Protein AF-A0A923YE96-F1 (afdb_monomer)

Sequence (186 aa):
MHNSALIHHKFQHSAETVFGAWSLFYRDIGLIGLMLQALYAGATFVYLTPLSFMKRPSNWLIAISRYHINTSGGPNFSFDYCTHWIDDKEIEGIDLSSWTLCFNGAEPVRIDFMNKFVERFAPYKLKKEAFYPCYDMAETTLFGGGVDASDDLRELSVDAQQSWKWEALAPRSPMLTAQNPPPHTL

Mean predicted aligned error: 13.57 Å

Solvent-accessible surface area (backbone atoms only — not comparable to full-atom values): 11125 Å² total; per-residue (Å²): 112,71,67,58,53,49,52,36,64,51,65,66,62,44,50,84,39,22,30,39,39,40,57,44,90,86,46,64,57,31,43,54,66,38,50,49,41,20,63,73,44,66,23,45,73,47,80,45,54,51,67,55,36,77,74,36,50,46,55,53,58,50,46,32,30,74,65,48,21,24,38,36,62,45,38,68,66,56,46,47,48,38,63,74,70,48,57,67,84,76,53,66,88,50,49,33,64,46,38,55,38,36,37,33,28,84,54,89,78,54,66,70,52,50,52,52,33,39,64,72,40,35,90,33,46,39,52,71,80,14,59,39,76,38,50,52,38,79,91,55,74,40,77,62,52,69,76,51,79,87,53,85,87,79,90,77,89,78,70,94,82,65,80,87,74,90,72,85,78,76,80,79,80,83,82,77,83,80,81,80,80,83,85,83,78,135

Nearest PDB structures (foldseek):
  7r7e-assembly2_B  TM=9.518E-01  e=3.715E-17  Picosynechococcus sp. PCC 7002
  3kxw-assembly1_A  TM=9.709E-01  e=1.541E-15  Legionella pneumophila subsp. pneumophila str. Philadelphia 1
  7r7g-assembly1_A  TM=9.509E-01  e=8.107E-16  Picosynechococcus sp. PCC 7002
  6uly-assembly1_B  TM=9.289E-01  e=3.656E-12  Bacillus stratosphericus LAMA 585
  6uly-assembly1_A  TM=9.285E-01  e=4.433E-12  Bacillus stratosphericus LAMA 585

Radius of gyration: 21.28 Å; Cα contacts (8 Å, |Δi|>4): 263; chains: 1; bounding box: 73×54×45 Å

Foldseek 3Di:
DVVLVVLCVLVVDAQAAEFEEQDQPPDLCNVVVTVVNNVVRVHHYYYHHVVNCVVAVLVRQQCCQVVLHQAYEEELVSLLCCLPPDDCVSCPPGANLSHQAYEYEPDPDDVVSLVSSCVSCVVNVDDSLNYFYFYFDVVVSGGPDGDRSPDDDDDDDDDPPDDDDDDPDPDDDDPDDDDDDDDDDD

pLDDT: mean 71.62, std 23.37, range [27.55, 98.06]

Secondary structure (DSSP, 8-state):
-HHHHHHHHHTT--TTPEEEES--SSSHIIIIIIIHHHHHHT-EEEE--HHHHHH-THHHHHHHHHHT--EEEE-HHHHHHHHHH--GGGSTT---TT--EEEE-SS---HHHHHHHHHHHGGGT--GGGEEE-EE-GGGSSEEE---TTSPP------TT-------PPPPPPP-PPPPPPPPP-

Structure (mmCIF, N/CA/C/O backbone):
data_AF-A0A923YE96-F1
#
_entry.id   AF-A0A923YE96-F1
#
loop_
_atom_site.group_PDB
_atom_site.id
_atom_site.type_symbol
_atom_site.label_atom_id
_atom_site.label_alt_id
_atom_site.label_comp_id
_atom_site.label_asym_id
_atom_site.label_entity_id
_atom_site.label_seq_id
_atom_site.pdbx_PDB_ins_code
_atom_site.Cartn_x
_atom_site.Cartn_y
_atom_site.Cartn_z
_atom_site.occupancy
_atom_site.B_iso_or_equiv
_atom_site.auth_seq_id
_atom_site.auth_comp_id
_atom_site.auth_asym_id
_atom_site.auth_atom_id
_atom_site.pdbx_PDB_model_num
ATOM 1 N N . MET A 1 1 ? 16.583 -11.933 -13.631 1.00 45.88 1 MET A N 1
ATOM 2 C CA . MET A 1 1 ? 16.396 -12.990 -12.608 1.00 45.88 1 MET A CA 1
ATOM 3 C C . MET A 1 1 ? 17.139 -12.714 -11.300 1.00 45.88 1 MET A C 1
ATOM 5 O O . MET A 1 1 ? 16.529 -12.897 -10.261 1.00 45.88 1 MET A O 1
ATOM 9 N N . HIS A 1 2 ? 18.387 -12.221 -11.302 1.00 49.06 2 HIS A N 1
ATOM 10 C CA . HIS A 1 2 ? 19.115 -11.918 -10.053 1.00 49.06 2 HIS A CA 1
ATOM 11 C C . HIS A 1 2 ? 18.411 -10.880 -9.146 1.00 49.06 2 HIS A C 1
ATOM 13 O O . HIS A 1 2 ? 18.271 -11.104 -7.950 1.00 49.06 2 HIS A O 1
ATOM 19 N N . ASN A 1 3 ? 17.875 -9.798 -9.724 1.00 47.00 3 ASN A N 1
ATOM 20 C CA . ASN A 1 3 ? 17.150 -8.760 -8.974 1.00 47.00 3 ASN A CA 1
ATOM 21 C C . ASN A 1 3 ? 15.845 -9.292 -8.335 1.00 47.00 3 ASN A C 1
ATOM 23 O O . ASN A 1 3 ? 15.536 -9.012 -7.182 1.00 47.00 3 ASN A O 1
ATOM 27 N N . SER A 1 4 ? 15.123 -10.169 -9.041 1.00 47.31 4 SER A N 1
ATOM 28 C CA . SER A 1 4 ? 13.922 -10.816 -8.502 1.00 47.31 4 SER A CA 1
ATOM 29 C C . SER A 1 4 ? 14.235 -11.739 -7.315 1.00 47.31 4 SER A C 1
ATOM 31 O O . SER A 1 4 ? 13.483 -11.769 -6.348 1.00 47.31 4 SER A O 1
ATOM 33 N N . ALA A 1 5 ? 15.367 -12.445 -7.329 1.00 56.53 5 ALA A N 1
ATOM 34 C CA . ALA A 1 5 ? 15.787 -13.254 -6.184 1.00 56.53 5 ALA A CA 1
ATOM 35 C C . ALA A 1 5 ? 16.150 -12.388 -4.960 1.00 56.53 5 ALA A C 1
ATOM 37 O O . ALA A 1 5 ? 15.776 -12.726 -3.839 1.00 56.53 5 ALA A O 1
ATOM 38 N N . LEU A 1 6 ? 16.813 -11.246 -5.178 1.00 57.03 6 LEU A N 1
ATOM 39 C CA . LEU A 1 6 ? 17.136 -10.275 -4.127 1.00 57.03 6 LEU A CA 1
ATOM 40 C C . LEU A 1 6 ? 15.879 -9.697 -3.473 1.00 57.03 6 LEU A C 1
ATOM 42 O O . LEU A 1 6 ? 15.763 -9.733 -2.255 1.00 57.03 6 LEU A O 1
ATOM 46 N N . ILE A 1 7 ? 14.922 -9.227 -4.271 1.00 57.88 7 ILE A N 1
ATOM 47 C CA . ILE A 1 7 ? 13.656 -8.670 -3.774 1.00 57.88 7 ILE A CA 1
ATOM 48 C C . ILE A 1 7 ? 12.834 -9.743 -3.043 1.00 57.88 7 ILE A C 1
ATOM 50 O O . ILE A 1 7 ? 12.291 -9.475 -1.977 1.00 57.88 7 ILE A O 1
ATOM 54 N N . HIS A 1 8 ? 12.783 -10.971 -3.568 1.00 56.28 8 HIS A N 1
ATOM 55 C CA . HIS A 1 8 ? 12.082 -12.084 -2.921 1.00 56.28 8 HIS A CA 1
ATOM 56 C C . HIS A 1 8 ? 12.664 -12.392 -1.532 1.00 56.28 8 HIS A C 1
ATOM 58 O O . HIS A 1 8 ? 11.917 -12.524 -0.567 1.00 56.28 8 HIS A O 1
ATOM 64 N N . HIS A 1 9 ? 13.995 -12.431 -1.417 1.00 58.47 9 HIS A N 1
ATOM 65 C CA . HIS A 1 9 ? 14.682 -12.673 -0.149 1.00 58.47 9 HIS A CA 1
ATOM 66 C C . HIS A 1 9 ? 14.568 -11.486 0.823 1.00 58.47 9 HIS A C 1
ATOM 68 O O . HIS A 1 9 ? 14.283 -11.681 2.000 1.00 58.47 9 HIS A O 1
ATOM 74 N N . LYS A 1 10 ? 14.760 -10.251 0.342 1.00 58.38 10 LYS A N 1
ATOM 75 C CA . LYS A 1 10 ? 14.722 -9.033 1.169 1.00 58.38 10 LYS A CA 1
ATOM 76 C C . LYS A 1 10 ? 13.332 -8.707 1.711 1.00 58.38 10 LYS A C 1
ATOM 78 O O . LYS A 1 10 ? 13.223 -8.183 2.815 1.00 58.38 10 LYS A O 1
ATOM 83 N N . PHE A 1 11 ? 12.285 -9.018 0.948 1.00 61.44 11 PHE A N 1
ATOM 84 C CA . PHE A 1 11 ? 10.895 -8.745 1.323 1.00 61.44 11 PHE A CA 1
ATOM 85 C C . PHE A 1 11 ? 10.148 -9.964 1.868 1.00 61.44 11 PHE A C 1
ATOM 87 O O . PHE A 1 11 ? 8.968 -9.853 2.186 1.00 61.44 11 PHE A O 1
ATOM 94 N N . GLN A 1 12 ? 10.826 -11.114 1.986 1.00 65.88 12 GLN A N 1
ATOM 95 C CA . GLN A 1 12 ? 10.256 -12.375 2.480 1.00 65.88 12 GLN A CA 1
ATOM 96 C C . GLN A 1 12 ? 8.941 -12.761 1.784 1.00 65.88 12 GLN A C 1
ATOM 98 O O . GLN A 1 12 ? 8.025 -13.308 2.398 1.00 65.88 12 GLN A O 1
ATOM 103 N N . HIS A 1 13 ? 8.833 -12.460 0.490 1.00 75.62 13 HIS A N 1
ATOM 104 C CA . HIS A 1 13 ? 7.635 -12.778 -0.273 1.00 75.62 13 HIS A CA 1
ATOM 105 C C . HIS A 1 13 ? 7.468 -14.293 -0.410 1.00 75.62 13 HIS A C 1
ATOM 107 O O . HIS A 1 13 ? 8.437 -15.032 -0.565 1.00 75.62 13 HIS A O 1
ATOM 113 N N . SER A 1 14 ? 6.228 -14.758 -0.412 1.00 77.75 14 SER A N 1
ATOM 114 C CA . SER A 1 14 ? 5.856 -16.156 -0.617 1.00 77.75 14 SER A CA 1
ATOM 115 C C . SER A 1 14 ? 4.707 -16.246 -1.625 1.00 77.75 14 SER A C 1
ATOM 117 O O . SER A 1 14 ? 4.181 -15.225 -2.069 1.00 77.75 14 SER A O 1
ATOM 119 N N . ALA A 1 15 ? 4.284 -17.461 -1.978 1.00 81.44 15 ALA A N 1
ATOM 120 C CA . ALA A 1 15 ? 3.092 -17.664 -2.808 1.00 81.44 15 ALA A CA 1
ATOM 121 C C . ALA A 1 15 ? 1.798 -17.143 -2.144 1.00 81.44 15 ALA A C 1
ATOM 123 O O . ALA A 1 15 ? 0.800 -16.919 -2.823 1.00 81.44 15 ALA A O 1
ATOM 124 N N . GLU A 1 16 ? 1.812 -16.925 -0.825 1.00 86.00 16 GLU A N 1
ATOM 125 C CA . GLU A 1 16 ? 0.684 -16.367 -0.069 1.00 86.00 16 GLU A CA 1
ATOM 126 C C . GLU A 1 16 ? 0.670 -14.834 -0.080 1.00 86.00 16 GLU A C 1
ATOM 128 O O . GLU A 1 16 ? -0.332 -14.226 0.290 1.00 86.00 16 GLU A O 1
ATOM 133 N N . THR A 1 17 ? 1.760 -14.192 -0.515 1.00 88.06 17 THR A N 1
ATOM 134 C CA . THR A 1 17 ? 1.824 -12.734 -0.606 1.00 88.06 17 THR A CA 1
ATOM 135 C C . THR A 1 17 ? 0.813 -12.224 -1.629 1.00 88.06 17 THR A C 1
ATOM 137 O O . THR A 1 17 ? 0.767 -12.676 -2.774 1.00 88.06 17 THR A O 1
ATOM 140 N N . VAL A 1 18 ? 0.031 -11.225 -1.234 1.00 92.69 18 VAL A N 1
ATOM 141 C CA . VAL A 1 18 ? -0.838 -10.476 -2.138 1.00 92.69 18 VAL A CA 1
ATOM 142 C C . VAL A 1 18 ? -0.179 -9.143 -2.461 1.00 92.69 18 VAL A C 1
ATOM 144 O O . VAL A 1 18 ? 0.055 -8.302 -1.590 1.00 92.69 18 VAL A O 1
ATOM 147 N N . PHE A 1 19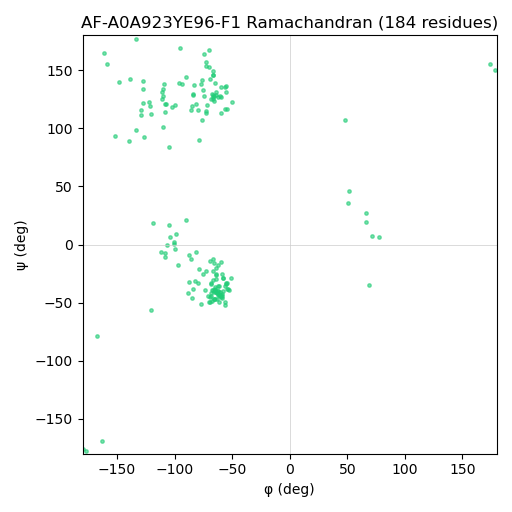 ? 0.110 -8.942 -3.739 1.00 91.00 19 PHE A N 1
ATOM 148 C CA . PHE A 1 19 ? 0.712 -7.726 -4.262 1.00 91.00 19 PHE A CA 1
ATOM 149 C C . PHE A 1 19 ? -0.365 -6.788 -4.796 1.00 91.00 19 PHE A C 1
ATOM 151 O O . PHE A 1 19 ? -1.296 -7.224 -5.473 1.00 91.00 19 PHE A O 1
ATOM 158 N N . GLY A 1 20 ? -0.217 -5.493 -4.539 1.00 91.06 20 GLY A N 1
ATOM 159 C CA . GLY A 1 20 ? -1.127 -4.455 -5.003 1.00 91.06 20 GLY A CA 1
ATOM 160 C C . GLY A 1 20 ? -0.399 -3.343 -5.730 1.00 91.06 20 GLY A C 1
ATOM 161 O O . GLY A 1 20 ? 0.600 -2.826 -5.238 1.00 91.06 20 GLY A O 1
ATOM 162 N N . ALA A 1 21 ? -0.924 -2.928 -6.879 1.00 89.00 21 ALA A N 1
ATOM 163 C CA . ALA A 1 21 ? -0.429 -1.753 -7.586 1.00 89.00 21 ALA A CA 1
ATOM 164 C C . ALA A 1 21 ? -1.586 -0.927 -8.143 1.00 89.00 21 ALA A C 1
ATOM 166 O O . ALA A 1 21 ? -2.549 -1.477 -8.675 1.00 89.00 21 ALA A O 1
ATOM 167 N N . TRP A 1 22 ? -1.456 0.399 -8.105 1.00 87.00 22 TRP A N 1
ATOM 168 C CA . TRP A 1 22 ? -2.328 1.308 -8.858 1.00 87.00 22 TRP A CA 1
ATOM 169 C C . TRP A 1 22 ? -1.617 1.977 -10.048 1.00 87.00 22 TRP A C 1
ATOM 171 O O . TRP A 1 22 ? -2.250 2.624 -10.878 1.00 87.00 22 TRP A O 1
ATOM 181 N N . SER A 1 23 ? -0.297 1.799 -10.177 1.00 77.62 23 SER A N 1
ATOM 182 C CA . SER A 1 23 ? 0.502 2.324 -11.288 1.00 77.62 23 SER A CA 1
ATOM 183 C C . SER A 1 23 ? 1.546 1.302 -11.737 1.00 77.62 23 SER A C 1
ATOM 185 O O . SER A 1 23 ? 2.660 1.276 -11.226 1.00 77.62 23 SER A O 1
ATOM 187 N N . LEU A 1 24 ? 1.174 0.426 -12.681 1.00 61.78 24 LEU A N 1
ATOM 188 C CA . LEU A 1 24 ? 2.113 -0.540 -13.273 1.00 61.78 24 LEU A CA 1
ATOM 189 C C . LEU A 1 24 ? 2.938 0.019 -14.426 1.00 61.78 24 LEU A C 1
ATOM 191 O O . LEU A 1 24 ? 4.081 -0.379 -14.599 1.00 61.78 24 LEU A O 1
ATOM 195 N N . PHE A 1 25 ? 2.335 0.857 -15.268 1.00 52.00 25 PHE A N 1
ATOM 196 C CA . PHE A 1 25 ? 2.816 1.007 -16.647 1.00 52.00 25 PHE A CA 1
ATOM 197 C C . PHE A 1 25 ? 3.688 2.237 -16.895 1.00 52.00 25 PHE A C 1
ATOM 199 O O . PHE A 1 25 ? 4.196 2.394 -17.998 1.00 52.00 25 PHE A O 1
ATOM 206 N N . TYR A 1 26 ? 3.869 3.103 -15.895 1.00 47.47 26 TYR A N 1
ATOM 207 C CA . TYR A 1 26 ? 4.619 4.352 -16.067 1.00 47.47 26 TYR A CA 1
ATOM 208 C C . TYR A 1 26 ? 5.989 4.368 -15.382 1.00 47.47 26 TYR A C 1
ATOM 210 O O . TYR A 1 26 ? 6.768 5.286 -15.626 1.00 47.47 26 TYR A O 1
ATOM 218 N N . ARG A 1 27 ? 6.295 3.385 -14.528 1.00 56.75 27 ARG A N 1
ATOM 219 C CA . ARG A 1 27 ? 7.551 3.305 -13.769 1.00 56.75 27 ARG A CA 1
ATOM 220 C C . ARG A 1 27 ? 7.926 1.841 -13.562 1.00 56.75 27 ARG A C 1
ATOM 222 O O . ARG A 1 27 ? 7.067 1.026 -13.226 1.00 56.75 27 ARG A O 1
ATOM 229 N N . ASP A 1 28 ? 9.211 1.549 -13.679 1.00 56.69 28 ASP A N 1
ATOM 230 C CA . ASP A 1 28 ? 9.826 0.216 -13.608 1.00 56.69 28 ASP A CA 1
ATOM 231 C C . ASP A 1 28 ? 9.403 -0.576 -12.348 1.00 56.69 28 ASP A C 1
ATOM 233 O O . ASP A 1 28 ? 9.267 -1.800 -12.381 1.00 56.69 28 ASP A O 1
ATOM 237 N N . ILE A 1 29 ? 9.081 0.135 -11.259 1.00 59.50 29 ILE A N 1
ATOM 238 C CA . ILE A 1 29 ? 8.661 -0.392 -9.947 1.00 59.50 2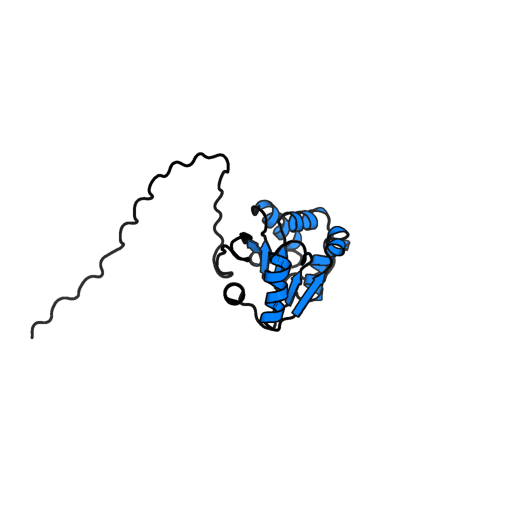9 ILE A CA 1
ATOM 239 C C . ILE A 1 29 ? 7.347 -1.165 -10.002 1.00 59.50 29 ILE A C 1
ATOM 241 O O . ILE A 1 29 ? 7.237 -2.232 -9.399 1.00 59.50 29 ILE A O 1
ATOM 245 N N . GLY A 1 30 ? 6.353 -0.676 -10.742 1.00 57.56 30 GLY A N 1
ATOM 246 C CA . GLY A 1 30 ? 5.049 -1.335 -10.792 1.00 57.56 30 GLY A CA 1
ATOM 247 C C . GLY A 1 30 ? 5.074 -2.621 -11.620 1.00 57.56 30 GLY A C 1
ATOM 248 O O . GLY A 1 30 ? 4.473 -3.628 -11.241 1.00 57.56 30 GLY A O 1
ATOM 249 N N . LEU A 1 31 ? 5.813 -2.607 -12.731 1.00 61.00 31 LEU A N 1
ATOM 250 C CA . LEU A 1 31 ? 5.929 -3.749 -13.631 1.00 61.00 31 LEU A CA 1
ATOM 251 C C . LEU A 1 31 ? 6.881 -4.822 -13.081 1.00 61.00 31 LEU A C 1
ATOM 253 O O . LEU A 1 31 ? 6.512 -5.993 -13.001 1.00 61.00 31 LEU A O 1
ATOM 257 N N . ILE A 1 32 ? 8.097 -4.436 -12.688 1.00 62.97 32 ILE A N 1
ATOM 258 C CA . ILE A 1 32 ? 9.151 -5.380 -12.292 1.00 62.97 32 ILE A CA 1
ATOM 259 C C . ILE A 1 32 ? 9.077 -5.708 -10.796 1.00 62.97 32 ILE A C 1
ATOM 261 O O . ILE A 1 32 ? 9.219 -6.871 -10.418 1.00 62.97 32 ILE A O 1
ATOM 265 N N . GLY A 1 33 ? 8.830 -4.708 -9.947 1.00 60.75 33 GLY A N 1
ATOM 266 C CA . GLY A 1 33 ? 8.864 -4.853 -8.486 1.00 60.75 33 GLY A CA 1
ATOM 267 C C . GLY A 1 33 ? 7.658 -5.570 -7.898 1.00 60.75 33 GLY A C 1
ATOM 268 O O . GLY A 1 33 ? 7.781 -6.195 -6.848 1.00 60.75 33 GLY A O 1
ATOM 269 N N . LEU A 1 34 ? 6.513 -5.523 -8.586 1.00 71.12 34 LEU A N 1
ATOM 270 C CA . LEU A 1 34 ? 5.270 -6.116 -8.097 1.00 71.12 34 LEU A CA 1
ATOM 271 C C . LEU A 1 34 ? 4.715 -7.191 -9.027 1.00 71.12 34 LEU A C 1
ATOM 273 O O . LEU A 1 34 ? 4.551 -8.326 -8.594 1.00 71.12 34 LEU A O 1
ATOM 277 N N . MET A 1 35 ? 4.457 -6.887 -10.304 1.00 77.62 35 MET A N 1
ATOM 278 C CA . MET A 1 35 ? 3.802 -7.859 -11.192 1.00 77.62 35 MET A CA 1
ATOM 279 C C . MET A 1 35 ? 4.700 -9.052 -11.521 1.00 77.62 35 MET A C 1
ATOM 281 O O . MET A 1 35 ? 4.285 -10.200 -11.372 1.00 77.62 35 MET A O 1
ATOM 285 N N . LEU A 1 36 ? 5.943 -8.800 -11.943 1.00 75.69 36 LEU A N 1
ATOM 286 C CA . LEU A 1 36 ? 6.892 -9.883 -12.211 1.00 75.69 36 LEU A CA 1
ATOM 287 C C . LEU A 1 36 ? 7.279 -10.638 -10.934 1.00 75.69 36 LEU A C 1
ATOM 289 O O . LEU A 1 36 ? 7.523 -11.838 -11.009 1.00 75.69 36 LEU A O 1
ATOM 293 N N . GLN A 1 37 ? 7.294 -9.973 -9.776 1.00 76.31 37 GLN A N 1
ATOM 294 C CA . GLN A 1 37 ? 7.486 -10.638 -8.485 1.00 76.31 37 GLN A CA 1
ATOM 295 C C . GLN A 1 37 ? 6.336 -11.571 -8.129 1.00 76.31 37 GLN A C 1
ATOM 297 O O . GLN A 1 37 ? 6.582 -12.720 -7.775 1.00 76.31 37 GLN A O 1
ATOM 302 N N . ALA A 1 38 ? 5.095 -11.111 -8.279 1.00 82.31 38 ALA A N 1
ATOM 303 C CA . ALA A 1 38 ? 3.923 -11.938 -8.039 1.00 82.31 38 ALA A CA 1
ATOM 304 C C . ALA A 1 38 ? 3.932 -13.173 -8.950 1.00 82.31 38 ALA A C 1
ATOM 306 O O . ALA A 1 38 ? 3.768 -14.294 -8.478 1.00 82.31 38 ALA A O 1
ATOM 307 N N . LEU A 1 39 ? 4.225 -12.988 -10.242 1.00 82.81 39 LEU A N 1
ATOM 308 C CA . LEU A 1 39 ? 4.346 -14.098 -11.190 1.00 82.81 39 LEU A CA 1
ATOM 309 C C . LEU A 1 39 ? 5.482 -15.059 -10.823 1.00 82.81 39 LEU A C 1
ATOM 311 O O . LEU A 1 39 ? 5.294 -16.271 -10.874 1.00 82.81 39 LEU A O 1
ATOM 315 N N . TYR A 1 40 ? 6.645 -14.531 -10.438 1.00 78.25 40 TYR A N 1
ATOM 316 C CA . TYR A 1 40 ? 7.795 -15.338 -10.033 1.00 78.25 40 TYR A CA 1
ATOM 317 C C . TYR A 1 40 ? 7.517 -16.151 -8.761 1.00 78.25 40 TYR A C 1
ATOM 319 O O . TYR A 1 40 ? 7.891 -17.318 -8.686 1.00 78.25 40 TYR A O 1
ATOM 327 N N . ALA A 1 41 ? 6.839 -15.554 -7.779 1.00 80.75 41 ALA A N 1
ATOM 328 C CA . ALA A 1 41 ? 6.501 -16.191 -6.510 1.00 80.75 41 ALA A CA 1
ATOM 329 C C . ALA A 1 41 ? 5.254 -17.096 -6.583 1.00 80.75 41 ALA A C 1
ATOM 331 O O . ALA A 1 41 ? 4.946 -17.767 -5.601 1.00 80.75 41 ALA A O 1
ATOM 332 N N . GLY A 1 42 ? 4.528 -17.121 -7.710 1.00 84.12 42 GLY A N 1
ATOM 333 C CA . GLY A 1 42 ? 3.236 -17.814 -7.817 1.00 84.12 42 GLY A CA 1
ATOM 334 C C . GLY A 1 42 ? 2.138 -17.181 -6.952 1.00 84.12 42 GLY A C 1
ATOM 335 O O . GLY A 1 42 ? 1.227 -17.870 -6.504 1.00 84.12 42 GLY A O 1
ATOM 336 N N . ALA A 1 43 ? 2.263 -15.883 -6.694 1.00 90.31 43 ALA A N 1
ATOM 337 C CA . ALA A 1 43 ? 1.454 -15.094 -5.779 1.00 90.31 43 ALA A CA 1
ATOM 338 C C . ALA A 1 43 ? 0.293 -14.365 -6.476 1.00 90.31 43 ALA A C 1
ATOM 340 O O . ALA A 1 43 ? 0.220 -14.264 -7.705 1.00 90.31 43 ALA A O 1
ATOM 341 N N . THR A 1 44 ? -0.616 -13.810 -5.672 1.00 91.81 44 THR A N 1
ATOM 342 C CA . THR A 1 44 ? -1.762 -13.039 -6.175 1.00 91.81 44 THR A CA 1
ATOM 343 C C . THR A 1 44 ? -1.363 -11.596 -6.471 1.00 91.81 44 THR A C 1
ATOM 345 O O . THR A 1 44 ? -0.684 -10.950 -5.674 1.00 91.81 44 THR A O 1
ATOM 348 N N . PHE A 1 45 ? -1.836 -11.064 -7.601 1.00 91.62 45 PHE A N 1
ATOM 349 C CA . PHE A 1 45 ? -1.622 -9.676 -7.998 1.00 91.62 45 PHE A CA 1
ATOM 350 C C . PHE A 1 45 ? -2.946 -8.937 -8.209 1.00 91.62 45 PHE A C 1
ATOM 352 O O . PHE A 1 45 ? -3.762 -9.326 -9.046 1.00 91.62 45 PHE A O 1
ATOM 359 N N . VAL A 1 46 ? -3.143 -7.843 -7.475 1.00 92.81 46 VAL A N 1
ATOM 360 C CA . VAL A 1 46 ? -4.318 -6.971 -7.554 1.00 92.81 46 VAL A CA 1
ATOM 361 C C . VAL A 1 46 ? -3.926 -5.656 -8.216 1.00 92.81 46 VAL A C 1
ATOM 363 O O . VAL A 1 46 ? -3.081 -4.911 -7.717 1.00 92.81 46 VAL A O 1
ATOM 366 N N . TYR A 1 47 ? -4.580 -5.342 -9.334 1.00 92.00 47 TYR A N 1
ATOM 367 C CA . TYR A 1 47 ? -4.330 -4.115 -10.081 1.00 92.00 47 TYR A CA 1
ATOM 368 C C . TYR A 1 47 ? -5.505 -3.139 -10.015 1.00 92.00 47 TYR A C 1
ATOM 370 O O . TYR A 1 47 ? -6.643 -3.496 -10.319 1.00 92.00 47 TYR A O 1
ATOM 378 N N . LEU A 1 48 ? -5.205 -1.880 -9.698 1.00 89.75 48 LEU A N 1
ATOM 379 C CA . LEU A 1 48 ? -6.096 -0.740 -9.883 1.00 89.75 48 LEU A CA 1
ATOM 380 C C . LEU A 1 48 ? -5.571 0.140 -11.014 1.00 89.75 48 LEU A C 1
ATOM 382 O O . LEU A 1 48 ? -4.384 0.426 -11.092 1.00 89.75 48 LEU A O 1
ATOM 386 N N . THR A 1 49 ? -6.443 0.644 -11.884 1.00 89.44 49 THR A N 1
ATOM 387 C CA . THR A 1 49 ? -5.969 1.579 -12.914 1.00 89.44 49 THR A CA 1
ATOM 388 C C . THR A 1 49 ? -5.496 2.895 -12.272 1.00 89.44 49 THR A C 1
ATOM 390 O O . THR A 1 49 ? -6.131 3.356 -11.316 1.00 89.44 49 THR A O 1
ATOM 393 N N . PRO A 1 50 ? -4.458 3.567 -12.815 1.00 89.06 50 PRO A N 1
ATOM 394 C CA . PRO A 1 50 ? -4.020 4.870 -12.317 1.00 89.06 50 PRO A CA 1
ATOM 395 C C . PRO A 1 50 ? -5.167 5.872 -12.278 1.00 89.06 50 PRO A C 1
ATOM 397 O O . PRO A 1 50 ? -5.316 6.620 -11.322 1.00 89.06 50 PRO A O 1
ATOM 400 N N . LEU A 1 51 ? -6.045 5.833 -13.284 1.00 89.69 51 LEU A N 1
ATOM 401 C CA . LEU A 1 51 ? -7.225 6.688 -13.339 1.00 89.69 51 LEU A CA 1
ATOM 402 C C . LEU A 1 51 ? -8.198 6.425 -12.179 1.00 89.69 51 LEU A C 1
ATOM 404 O O . LEU A 1 51 ? -8.806 7.367 -11.677 1.00 89.69 51 LEU A O 1
ATOM 408 N N . SER A 1 52 ? -8.344 5.171 -11.741 1.00 91.56 52 SER A N 1
ATOM 409 C CA . SER A 1 52 ? -9.176 4.818 -10.584 1.00 91.56 52 SER A CA 1
ATOM 410 C C . SER A 1 52 ? -8.629 5.414 -9.290 1.00 91.56 52 SER A C 1
ATOM 412 O O . SER A 1 52 ? -9.414 5.885 -8.469 1.00 91.56 52 SER A O 1
ATOM 414 N N . PHE A 1 53 ? -7.305 5.410 -9.120 1.00 93.44 53 PHE A N 1
ATOM 415 C CA . PHE A 1 53 ? -6.637 6.035 -7.980 1.00 93.44 53 PHE A CA 1
ATOM 416 C C . PHE A 1 53 ? -6.724 7.564 -8.045 1.00 93.44 53 PHE A C 1
ATOM 418 O O . PHE A 1 53 ? -7.181 8.195 -7.099 1.00 93.44 53 PHE A O 1
ATOM 425 N N . MET A 1 54 ? -6.388 8.156 -9.193 1.00 93.00 54 MET A N 1
ATOM 426 C CA . MET A 1 54 ? -6.390 9.610 -9.387 1.00 93.00 54 MET A CA 1
ATOM 427 C C . MET A 1 54 ? -7.780 10.237 -9.256 1.00 93.00 54 MET A C 1
ATOM 429 O O . MET A 1 54 ? -7.893 11.396 -8.882 1.00 93.00 54 MET A O 1
ATOM 433 N N . LYS A 1 55 ? -8.851 9.505 -9.586 1.00 93.56 55 LYS A N 1
ATOM 434 C CA . LYS A 1 55 ? -10.226 9.985 -9.373 1.00 93.56 55 LYS A CA 1
ATOM 435 C C . LYS A 1 55 ? -10.694 9.818 -7.932 1.00 93.56 55 LYS A C 1
ATOM 437 O O . LYS A 1 55 ? -11.542 10.585 -7.488 1.00 93.56 55 LYS A O 1
ATOM 442 N N . ARG A 1 56 ? -10.229 8.767 -7.254 1.00 95.62 56 ARG A N 1
ATOM 443 C CA . ARG A 1 56 ? -10.680 8.404 -5.911 1.00 95.62 56 ARG A CA 1
ATOM 444 C C . ARG A 1 56 ? -9.558 7.671 -5.167 1.00 95.62 56 ARG A C 1
ATOM 446 O O . ARG A 1 56 ? -9.440 6.449 -5.303 1.00 95.62 56 ARG A O 1
ATOM 453 N N . PRO A 1 57 ? -8.729 8.385 -4.386 1.00 95.94 57 PRO A N 1
ATOM 454 C CA . PRO A 1 57 ? -7.581 7.777 -3.714 1.00 95.94 57 PRO A CA 1
ATOM 455 C C . PRO A 1 57 ? -7.985 6.715 -2.682 1.00 95.94 57 PRO A C 1
ATOM 457 O O . PRO A 1 57 ? -7.243 5.758 -2.465 1.00 95.94 57 PRO A O 1
ATOM 460 N N . SER A 1 58 ? -9.192 6.815 -2.114 1.00 97.50 58 SER A N 1
ATOM 461 C CA . SER A 1 58 ? -9.770 5.823 -1.197 1.00 97.50 58 SER A CA 1
ATOM 462 C C . SER A 1 58 ? -9.873 4.422 -1.806 1.00 97.50 58 SER A C 1
ATOM 464 O O . SER A 1 58 ? -9.717 3.437 -1.086 1.00 97.50 58 SER A O 1
ATOM 466 N N . ASN A 1 59 ? -10.015 4.302 -3.133 1.00 96.75 59 ASN A N 1
ATOM 467 C CA . ASN A 1 59 ? -10.035 3.006 -3.821 1.00 96.75 59 ASN A CA 1
ATOM 468 C C . ASN A 1 59 ? -8.795 2.156 -3.520 1.00 96.75 59 ASN A C 1
ATOM 470 O O . ASN A 1 59 ? -8.896 0.932 -3.466 1.00 96.75 59 ASN A O 1
ATOM 474 N N . TRP A 1 60 ? -7.634 2.786 -3.332 1.00 96.94 60 TRP A N 1
ATOM 475 C CA . TRP A 1 60 ? -6.404 2.065 -3.034 1.00 96.94 60 TRP A CA 1
ATOM 476 C C . TRP A 1 60 ? -6.455 1.411 -1.650 1.00 96.94 60 TRP A C 1
ATOM 478 O O . TRP A 1 60 ? -6.226 0.209 -1.536 1.00 96.94 60 TRP A O 1
ATOM 488 N N . LEU A 1 61 ? -6.851 2.167 -0.624 1.00 97.56 61 LEU A N 1
ATOM 489 C CA . LEU A 1 61 ? -6.966 1.683 0.756 1.00 97.56 61 LEU A CA 1
ATOM 490 C C . LEU A 1 61 ? -8.087 0.642 0.892 1.00 97.56 61 LEU A C 1
ATOM 492 O O . LEU A 1 61 ? -7.917 -0.378 1.559 1.00 97.56 61 LEU A O 1
ATOM 496 N N . ILE A 1 62 ? -9.208 0.850 0.193 1.00 97.81 62 ILE A N 1
ATOM 497 C CA . ILE A 1 62 ? -10.305 -0.123 0.117 1.00 97.81 62 ILE A CA 1
ATOM 498 C C . ILE A 1 62 ? -9.823 -1.426 -0.523 1.00 97.81 62 ILE A C 1
ATOM 500 O O . ILE A 1 62 ? -10.164 -2.501 -0.038 1.00 97.81 62 ILE A O 1
ATOM 504 N N . ALA A 1 63 ? -9.038 -1.359 -1.601 1.00 97.19 63 ALA A N 1
ATOM 505 C CA . ALA A 1 63 ? -8.502 -2.557 -2.238 1.00 97.19 63 ALA A CA 1
ATOM 506 C C . ALA A 1 63 ? -7.515 -3.293 -1.329 1.00 97.19 63 ALA A C 1
ATOM 508 O O . ALA A 1 63 ? -7.583 -4.518 -1.245 1.00 97.19 63 ALA A O 1
ATOM 509 N N . ILE A 1 64 ? -6.659 -2.562 -0.613 1.00 97.38 64 ILE A N 1
ATOM 510 C CA . ILE A 1 64 ? -5.752 -3.149 0.377 1.00 97.38 64 ILE A CA 1
ATOM 511 C C . ILE A 1 64 ? -6.536 -3.933 1.424 1.00 97.38 64 ILE A C 1
ATOM 513 O O . ILE A 1 64 ? -6.252 -5.108 1.644 1.00 97.38 64 ILE A O 1
ATOM 517 N N . SER A 1 65 ? -7.572 -3.321 1.995 1.00 98.06 65 SER A N 1
ATOM 518 C CA . SER A 1 65 ? -8.404 -3.978 2.999 1.00 98.06 65 SER A CA 1
ATOM 519 C C . SER A 1 65 ? -9.191 -5.161 2.429 1.00 98.06 65 SER A C 1
ATOM 521 O O . SER A 1 65 ? -9.172 -6.248 3.000 1.00 98.06 65 SER A O 1
ATOM 523 N N . ARG A 1 66 ? -9.849 -4.984 1.277 1.00 97.50 66 ARG A N 1
ATOM 524 C CA . ARG A 1 66 ? -10.716 -6.000 0.661 1.00 97.50 66 ARG A CA 1
ATOM 525 C C . ARG A 1 66 ? -9.957 -7.245 0.215 1.00 97.50 66 ARG A C 1
ATOM 527 O O . ARG A 1 66 ? -10.504 -8.339 0.307 1.00 97.50 66 ARG A O 1
ATOM 534 N N . TYR A 1 67 ? -8.759 -7.072 -0.333 1.00 97.00 67 TYR A N 1
ATOM 535 C CA . TYR A 1 67 ? -7.975 -8.170 -0.900 1.00 97.00 67 TYR A CA 1
ATOM 536 C C . TYR A 1 67 ? -6.819 -8.606 0.000 1.00 97.00 67 TYR A C 1
ATOM 538 O O . TYR A 1 67 ? -6.021 -9.436 -0.421 1.00 97.00 67 TYR A O 1
ATOM 546 N N . HIS A 1 68 ? -6.732 -8.064 1.219 1.00 96.38 68 HIS A N 1
ATOM 547 C CA . HIS A 1 68 ? -5.660 -8.343 2.173 1.00 96.38 68 HIS A CA 1
ATOM 548 C C . HIS A 1 68 ? -4.260 -8.155 1.568 1.00 96.38 68 HIS A C 1
ATOM 550 O O . HIS A 1 68 ? -3.388 -9.011 1.702 1.00 96.38 68 HIS A O 1
ATOM 556 N N . ILE A 1 69 ? -4.060 -7.040 0.861 1.00 96.00 69 ILE A N 1
ATOM 557 C CA . ILE A 1 69 ? -2.806 -6.756 0.156 1.00 96.00 69 ILE A CA 1
ATOM 558 C C . ILE A 1 69 ? -1.671 -6.582 1.169 1.00 96.00 69 ILE A C 1
ATOM 560 O O . ILE A 1 69 ? -1.726 -5.695 2.018 1.00 96.00 69 ILE A O 1
ATOM 564 N N . ASN A 1 70 ? -0.614 -7.383 1.022 1.00 93.69 70 ASN A N 1
ATOM 565 C CA . ASN A 1 70 ? 0.579 -7.325 1.864 1.00 93.69 70 ASN A CA 1
ATOM 566 C C . ASN A 1 70 ? 1.575 -6.280 1.383 1.00 93.69 70 ASN A C 1
ATOM 568 O O . ASN A 1 70 ? 2.092 -5.501 2.184 1.00 93.69 70 ASN A O 1
ATOM 572 N N . THR A 1 71 ? 1.820 -6.270 0.072 1.00 90.75 71 THR A N 1
ATOM 573 C CA . THR A 1 71 ? 2.883 -5.481 -0.547 1.00 90.75 71 THR A CA 1
ATOM 574 C C . THR A 1 71 ? 2.293 -4.518 -1.561 1.00 90.75 71 THR A C 1
ATOM 576 O O . THR A 1 71 ? 1.777 -4.925 -2.602 1.00 90.75 71 THR A O 1
ATOM 579 N N . SER A 1 72 ? 2.372 -3.225 -1.270 1.00 92.06 72 SER A N 1
ATOM 580 C CA . SER A 1 72 ? 1.887 -2.151 -2.141 1.00 92.06 72 SER A CA 1
ATOM 581 C C . SER A 1 72 ? 2.587 -0.848 -1.788 1.00 92.06 72 SER A C 1
ATOM 583 O O . SER A 1 72 ? 3.014 -0.669 -0.660 1.00 92.06 72 SER A O 1
ATOM 585 N N . GLY A 1 73 ? 2.682 0.094 -2.716 1.00 89.50 73 GLY A N 1
ATOM 586 C CA . GLY A 1 73 ? 3.419 1.329 -2.476 1.00 89.50 73 GLY A CA 1
ATOM 587 C C . GLY A 1 73 ? 3.387 2.269 -3.668 1.00 89.50 73 GLY A C 1
ATOM 588 O O . GLY A 1 73 ? 2.712 2.007 -4.668 1.00 89.50 73 GLY A O 1
ATOM 589 N N . GLY A 1 74 ? 4.104 3.378 -3.551 1.00 87.62 74 GLY A N 1
ATOM 590 C CA . GLY A 1 74 ? 4.118 4.436 -4.554 1.00 87.62 74 GLY A CA 1
ATOM 591 C C . GLY A 1 74 ? 5.089 5.565 -4.201 1.00 87.62 74 GLY A C 1
ATOM 592 O O . GLY A 1 74 ? 5.785 5.481 -3.200 1.00 87.62 74 GLY A O 1
ATOM 593 N N . PRO A 1 75 ? 5.169 6.621 -5.019 1.00 85.81 75 PRO A N 1
ATOM 594 C CA . PRO A 1 75 ? 5.944 7.830 -4.705 1.00 85.81 75 PRO A CA 1
ATOM 595 C C . PRO A 1 75 ? 5.311 8.662 -3.577 1.00 85.81 75 PRO A C 1
ATOM 597 O O . PRO A 1 75 ? 4.130 8.470 -3.267 1.00 85.81 75 PRO A O 1
ATOM 600 N N . ASN A 1 76 ? 6.035 9.643 -3.015 1.00 85.25 76 ASN A N 1
ATOM 601 C CA . ASN A 1 76 ? 5.540 10.481 -1.909 1.00 85.25 76 ASN A CA 1
AT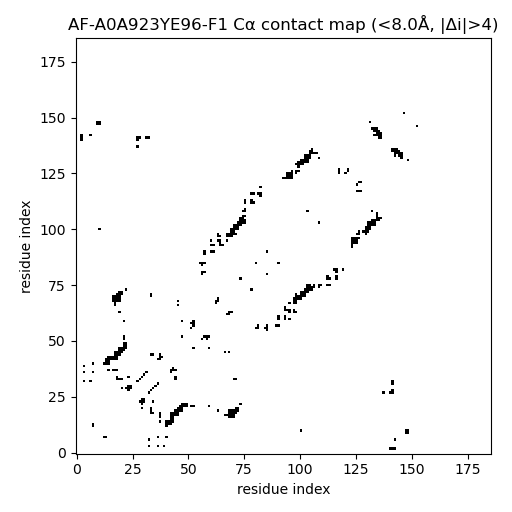OM 602 C C . ASN A 1 76 ? 4.187 11.120 -2.237 1.00 85.25 76 ASN A C 1
ATOM 604 O O . ASN A 1 76 ? 3.320 11.174 -1.364 1.00 85.25 76 ASN A O 1
ATOM 608 N N . PHE A 1 77 ? 3.980 11.565 -3.487 1.00 87.44 77 PHE A N 1
ATOM 609 C CA . PHE A 1 77 ? 2.719 12.204 -3.883 1.00 87.44 77 PHE A CA 1
ATOM 610 C C . PHE A 1 77 ? 1.506 11.317 -3.594 1.00 87.44 77 PHE A C 1
ATOM 612 O O . PHE A 1 77 ? 0.437 11.830 -3.291 1.00 87.44 77 PHE A O 1
ATOM 619 N N . SER A 1 78 ? 1.649 9.993 -3.690 1.00 90.69 78 SER A N 1
ATOM 620 C CA . SER A 1 78 ? 0.525 9.080 -3.491 1.00 90.69 78 SER A CA 1
ATOM 621 C C . SER A 1 78 ? 0.045 9.072 -2.040 1.00 90.69 78 SER A C 1
ATOM 623 O O . SER A 1 78 ? -1.156 9.149 -1.788 1.00 90.69 78 SER A O 1
ATOM 625 N N . PHE A 1 79 ? 0.983 9.087 -1.092 1.00 91.88 79 PHE A N 1
ATOM 626 C CA . PHE A 1 79 ? 0.703 9.188 0.337 1.00 91.88 79 PHE A CA 1
ATOM 627 C C . PHE A 1 79 ? 0.140 10.560 0.697 1.00 91.88 79 PHE A C 1
ATOM 629 O O . PHE A 1 79 ? -0.866 10.660 1.402 1.00 91.88 79 PHE A O 1
ATOM 636 N N . ASP A 1 80 ? 0.739 11.621 0.165 1.00 91.50 80 ASP A N 1
ATOM 637 C CA . ASP A 1 80 ? 0.256 12.981 0.386 1.00 91.50 80 ASP A CA 1
ATOM 638 C C . ASP A 1 80 ? -1.171 13.171 -0.153 1.00 91.50 80 ASP A C 1
ATOM 640 O O . ASP A 1 80 ? -2.042 13.713 0.532 1.00 91.50 80 ASP A O 1
ATOM 644 N N . TYR A 1 81 ? -1.446 12.629 -1.342 1.00 93.69 81 TYR A N 1
ATOM 645 C CA . TYR A 1 81 ? -2.754 12.683 -1.986 1.00 93.69 81 TYR A CA 1
ATOM 646 C C . TYR A 1 81 ? -3.822 11.947 -1.170 1.00 93.69 81 TYR A C 1
ATOM 648 O O . TYR A 1 81 ? -4.882 12.508 -0.893 1.00 93.69 81 TYR A O 1
ATOM 656 N N . CYS A 1 82 ? -3.531 10.730 -0.708 1.00 95.75 82 CYS A N 1
ATOM 657 C CA . CYS A 1 82 ? -4.423 9.997 0.189 1.00 95.75 82 CYS A CA 1
ATOM 658 C C . CYS A 1 82 ? -4.683 10.747 1.501 1.00 95.75 82 CYS A C 1
ATOM 660 O O . CYS A 1 82 ? -5.825 10.817 1.946 1.00 95.75 82 CYS A O 1
ATOM 662 N N . THR A 1 83 ? -3.641 11.319 2.106 1.00 95.50 83 THR A N 1
ATOM 663 C CA . THR A 1 83 ? -3.743 12.016 3.398 1.00 95.50 83 THR A CA 1
ATOM 664 C C . THR A 1 83 ? -4.667 13.230 3.315 1.00 95.50 83 THR A C 1
ATOM 666 O O . THR A 1 83 ? -5.449 13.466 4.234 1.00 95.50 83 THR A O 1
ATOM 669 N N . HIS A 1 84 ? -4.596 13.983 2.215 1.00 94.88 84 HIS A N 1
ATOM 670 C CA . HIS A 1 84 ? -5.347 15.228 2.048 1.00 94.88 84 HIS A CA 1
ATOM 671 C C . HIS A 1 84 ? -6.759 15.046 1.482 1.00 94.88 84 HIS A C 1
ATOM 673 O O . HIS A 1 84 ? -7.638 15.841 1.807 1.00 94.88 84 HIS A O 1
ATOM 679 N N . TRP A 1 85 ? -6.983 14.049 0.619 1.00 96.06 85 TRP A N 1
ATOM 680 C CA . TRP A 1 85 ? -8.201 13.983 -0.202 1.00 96.06 85 TRP A CA 1
ATOM 681 C C . TRP A 1 85 ? -9.162 12.847 0.145 1.00 96.06 85 TRP A C 1
ATOM 683 O O . TRP A 1 85 ? -10.252 12.804 -0.421 1.00 96.06 85 TRP A O 1
ATOM 693 N N . ILE A 1 86 ? -8.795 11.935 1.048 1.00 97.62 86 ILE A N 1
ATOM 694 C CA . ILE A 1 86 ? -9.702 10.872 1.495 1.00 97.62 86 ILE A CA 1
ATOM 695 C C . ILE A 1 86 ? -10.599 11.386 2.627 1.00 97.62 86 ILE A C 1
ATOM 697 O O . ILE A 1 86 ? -10.119 11.736 3.710 1.00 97.62 86 ILE A O 1
ATOM 701 N N . ASP A 1 87 ? -11.909 11.374 2.378 1.00 96.25 87 ASP A N 1
ATOM 702 C CA . ASP A 1 87 ? -12.937 11.591 3.400 1.00 96.25 87 ASP A CA 1
ATOM 703 C C . ASP A 1 87 ? -13.102 10.310 4.240 1.00 96.25 87 ASP A C 1
ATOM 705 O O . ASP A 1 87 ? -13.124 9.201 3.701 1.00 96.25 87 ASP A O 1
ATOM 709 N N . ASP A 1 88 ? -13.235 10.455 5.563 1.00 95.81 88 ASP A N 1
ATOM 710 C CA . ASP A 1 88 ? -13.427 9.336 6.497 1.00 95.81 88 ASP A CA 1
ATOM 711 C C . ASP A 1 88 ? -14.618 8.446 6.126 1.00 95.81 88 ASP A C 1
ATOM 713 O O . ASP A 1 88 ? -14.555 7.229 6.294 1.00 95.81 88 ASP A O 1
ATOM 717 N N . LYS A 1 89 ? -15.681 9.020 5.553 1.00 96.44 89 LYS A N 1
ATOM 718 C CA . LYS A 1 89 ? -16.858 8.253 5.113 1.00 96.44 89 LYS A CA 1
ATOM 719 C C . LYS A 1 89 ? -16.543 7.266 3.994 1.00 96.44 89 LYS A C 1
ATOM 721 O O . LYS A 1 89 ? -17.261 6.288 3.820 1.00 96.44 89 LYS A O 1
ATOM 726 N N . GLU A 1 90 ? -15.507 7.524 3.200 1.00 96.25 90 GLU A N 1
ATOM 727 C CA . GLU A 1 90 ? -15.122 6.635 2.100 1.00 96.25 90 GLU A CA 1
ATOM 728 C C . GLU A 1 90 ? -14.352 5.406 2.576 1.00 96.25 90 GLU A C 1
ATOM 730 O O . GLU A 1 90 ? -14.279 4.411 1.857 1.00 96.25 90 GLU A O 1
ATOM 735 N N . ILE A 1 91 ? -13.769 5.482 3.769 1.00 97.00 91 ILE A N 1
ATOM 736 C CA . ILE A 1 91 ? -12.914 4.448 4.350 1.00 97.00 91 ILE A CA 1
ATOM 737 C C . ILE A 1 91 ? -13.486 3.903 5.660 1.00 97.00 91 ILE A C 1
ATOM 739 O O . ILE A 1 91 ? -12.783 3.267 6.442 1.00 97.00 91 ILE A O 1
ATOM 743 N N . GLU A 1 92 ? -14.776 4.112 5.904 1.00 96.31 92 GLU A N 1
ATOM 744 C CA . GLU A 1 92 ? -15.433 3.567 7.081 1.00 96.31 92 GLU A CA 1
ATOM 745 C C . GLU A 1 92 ? -15.330 2.031 7.093 1.00 96.31 92 GLU A C 1
ATOM 747 O O . GLU A 1 92 ? -15.670 1.347 6.126 1.00 96.31 92 GLU A O 1
ATOM 752 N N . GLY A 1 93 ? -14.828 1.485 8.203 1.00 95.50 93 GLY A N 1
ATOM 753 C CA . GLY A 1 93 ? -14.721 0.042 8.415 1.00 95.50 93 GLY A CA 1
ATOM 754 C C . GLY A 1 93 ? -13.570 -0.659 7.688 1.00 95.50 93 GLY A C 1
ATOM 755 O O . GLY A 1 93 ? -13.503 -1.887 7.751 1.00 95.50 93 GLY A O 1
ATOM 756 N N . ILE A 1 94 ? -12.660 0.066 7.024 1.00 97.94 94 ILE A N 1
ATOM 757 C CA . ILE A 1 94 ? -11.478 -0.573 6.430 1.00 97.94 94 ILE A CA 1
ATOM 758 C C . ILE A 1 94 ? -10.495 -1.053 7.509 1.00 97.94 94 ILE A C 1
ATOM 760 O O . ILE A 1 94 ? -10.390 -0.486 8.597 1.00 97.94 94 ILE A O 1
ATOM 764 N N . ASP A 1 95 ? -9.731 -2.083 7.160 1.00 98.06 95 ASP A N 1
ATOM 765 C CA . ASP A 1 95 ? -8.655 -2.656 7.967 1.00 98.06 95 ASP A CA 1
ATOM 766 C C . ASP A 1 95 ? -7.378 -2.774 7.122 1.00 98.06 95 ASP A C 1
ATOM 768 O O . ASP A 1 95 ? -7.337 -3.521 6.140 1.00 98.06 95 ASP A O 1
ATOM 772 N N . LEU A 1 96 ? -6.341 -2.028 7.505 1.00 97.81 96 LEU A N 1
ATOM 773 C CA . LEU A 1 96 ? -5.041 -1.963 6.834 1.00 97.81 96 LEU A CA 1
ATOM 774 C C . LEU A 1 96 ? -3.972 -2.837 7.506 1.00 97.81 96 LEU A C 1
ATOM 776 O O . LEU A 1 96 ? -2.809 -2.775 7.118 1.00 97.81 96 LEU A O 1
ATOM 780 N N . SER A 1 97 ? -4.330 -3.681 8.477 1.00 97.00 97 SER A N 1
ATOM 781 C CA . SER A 1 97 ? -3.365 -4.528 9.201 1.00 97.00 97 SER A CA 1
ATOM 782 C C . SER A 1 97 ? -2.652 -5.567 8.328 1.00 97.00 97 SER A C 1
ATOM 784 O O . SER A 1 97 ? -1.586 -6.051 8.711 1.00 97.00 97 SER A O 1
ATOM 786 N N . SER A 1 98 ? -3.224 -5.899 7.166 1.00 96.12 98 SER A N 1
ATOM 787 C CA . SER A 1 98 ? -2.603 -6.777 6.167 1.00 96.12 98 SER A CA 1
ATOM 788 C C . SER A 1 98 ? -1.445 -6.117 5.422 1.00 96.12 98 SER A C 1
ATOM 790 O O . SER A 1 98 ? -0.574 -6.834 4.936 1.00 96.12 98 SER A O 1
ATOM 792 N N . TRP A 1 99 ? -1.399 -4.781 5.376 1.00 95.94 99 TRP A N 1
ATOM 793 C CA . TRP A 1 99 ? -0.388 -4.026 4.647 1.00 95.94 99 TRP A CA 1
ATOM 794 C C . TRP A 1 99 ? 0.914 -3.990 5.444 1.00 95.94 99 TRP A C 1
ATOM 796 O O . TRP A 1 99 ? 1.128 -3.121 6.287 1.00 95.94 99 TRP A O 1
ATOM 806 N N . THR A 1 100 ? 1.770 -4.977 5.203 1.00 92.25 100 THR A N 1
ATOM 807 C CA . THR A 1 100 ? 3.031 -5.181 5.929 1.00 92.25 100 THR A CA 1
ATOM 808 C C . THR A 1 100 ? 4.239 -4.614 5.201 1.00 92.25 100 THR A C 1
ATOM 810 O O . THR A 1 100 ? 5.277 -4.433 5.826 1.00 92.25 100 THR A O 1
ATOM 813 N N . LEU A 1 101 ? 4.122 -4.341 3.900 1.00 89.00 101 LEU A N 1
ATOM 814 C CA . LEU A 1 101 ? 5.180 -3.737 3.103 1.00 89.00 101 LEU A CA 1
ATOM 815 C C . LEU A 1 101 ? 4.619 -2.597 2.253 1.00 89.00 101 LEU A C 1
ATOM 817 O O . LEU A 1 101 ? 4.052 -2.780 1.172 1.00 89.00 101 LEU A O 1
ATOM 821 N N . CYS A 1 102 ? 4.808 -1.396 2.775 1.00 89.88 102 CYS A N 1
ATOM 822 C CA . CYS A 1 102 ? 4.437 -0.123 2.201 1.00 89.88 102 CYS A CA 1
ATOM 823 C C . CYS A 1 102 ? 5.669 0.601 1.656 1.00 89.88 102 CYS A C 1
ATOM 825 O O . CYS A 1 102 ? 6.271 1.436 2.337 1.00 89.88 102 CYS A O 1
ATOM 827 N N . PHE A 1 103 ? 6.069 0.271 0.428 1.00 85.31 103 PHE A N 1
ATOM 828 C CA . PHE A 1 103 ? 7.272 0.862 -0.150 1.00 85.31 103 PHE A CA 1
ATOM 829 C C . PHE A 1 103 ? 7.036 2.306 -0.627 1.00 85.31 103 PHE A C 1
ATOM 831 O O . PHE A 1 103 ? 5.982 2.626 -1.186 1.00 85.31 103 PHE A O 1
ATOM 838 N N . ASN A 1 104 ? 8.028 3.177 -0.426 1.00 83.62 104 ASN A N 1
ATOM 839 C CA . ASN A 1 104 ? 8.040 4.535 -0.972 1.00 83.62 104 ASN A CA 1
ATOM 840 C C . ASN A 1 104 ? 9.339 4.800 -1.729 1.00 83.62 104 ASN A C 1
ATOM 842 O O . ASN A 1 104 ? 10.413 4.715 -1.137 1.00 83.62 104 ASN A O 1
ATOM 846 N N . GLY A 1 105 ? 9.225 5.146 -3.010 1.00 75.56 105 GLY A N 1
ATOM 847 C CA . GLY A 1 105 ? 10.374 5.384 -3.875 1.00 75.56 105 GLY A CA 1
ATOM 848 C C . GLY A 1 105 ? 10.037 6.147 -5.155 1.00 75.56 105 GLY A C 1
ATOM 849 O O . GLY A 1 105 ? 8.939 6.675 -5.335 1.00 75.56 105 GLY A O 1
ATOM 850 N N . ALA A 1 106 ? 11.003 6.181 -6.074 1.00 66.38 106 ALA A N 1
ATOM 851 C CA . ALA A 1 106 ? 10.970 6.897 -7.357 1.00 66.38 106 ALA A CA 1
ATOM 852 C C . ALA A 1 106 ? 11.063 8.437 -7.303 1.00 66.38 106 ALA A C 1
ATOM 854 O O . ALA A 1 106 ? 10.913 9.107 -8.329 1.00 66.38 106 ALA A O 1
ATOM 855 N N . GLU A 1 107 ? 11.319 8.995 -6.125 1.00 68.81 107 GLU A N 1
ATOM 856 C CA . GLU A 1 107 ? 11.676 10.394 -5.870 1.00 68.81 107 GLU A CA 1
ATOM 857 C C . GLU A 1 107 ? 12.337 10.498 -4.479 1.00 68.81 107 GLU A C 1
ATOM 859 O O . GLU A 1 107 ? 12.238 9.541 -3.706 1.00 68.81 107 GLU A O 1
ATOM 864 N N . PRO A 1 108 ? 13.026 11.606 -4.130 1.00 73.94 108 PRO A N 1
ATOM 865 C CA . PRO A 1 108 ? 13.596 11.775 -2.794 1.00 73.94 108 PRO A CA 1
ATOM 866 C C . PRO A 1 108 ? 12.528 11.588 -1.710 1.00 73.94 108 PRO A C 1
ATOM 868 O O . PRO A 1 108 ? 11.557 12.344 -1.651 1.00 73.94 108 PRO A O 1
ATOM 871 N N . VAL A 1 109 ? 12.687 10.563 -0.871 1.00 72.62 109 VAL A N 1
ATOM 872 C CA . VAL A 1 109 ? 11.702 10.213 0.160 1.00 72.62 109 VAL A CA 1
ATOM 873 C C . VAL A 1 109 ? 11.633 11.321 1.206 1.00 72.62 109 VAL A C 1
ATOM 875 O O . VAL A 1 109 ? 12.649 11.733 1.764 1.00 72.62 109 VAL A O 1
ATOM 878 N N . ARG A 1 110 ? 10.421 11.799 1.495 1.00 78.06 110 ARG A N 1
ATOM 879 C CA . ARG A 1 110 ? 10.179 12.838 2.501 1.00 78.06 110 ARG A CA 1
ATOM 880 C C . ARG A 1 110 ? 9.465 12.243 3.707 1.00 78.06 110 ARG A C 1
ATOM 882 O O . ARG A 1 110 ? 8.251 12.053 3.695 1.00 78.06 110 ARG A O 1
ATOM 889 N N . ILE A 1 111 ? 10.240 11.981 4.756 1.00 76.75 111 ILE A N 1
ATOM 890 C CA . ILE A 1 111 ? 9.805 11.301 5.986 1.00 76.75 111 ILE A CA 1
ATOM 891 C C . ILE A 1 111 ? 8.610 12.003 6.649 1.00 76.75 111 ILE A C 1
ATOM 893 O O . ILE A 1 111 ? 7.699 11.331 7.126 1.00 76.75 111 ILE A O 1
ATOM 897 N N . ASP A 1 112 ? 8.540 13.334 6.600 1.00 82.00 112 ASP A N 1
ATOM 898 C CA . ASP A 1 112 ? 7.416 14.090 7.170 1.00 82.00 112 ASP A CA 1
ATOM 899 C C . ASP A 1 112 ? 6.056 13.697 6.575 1.00 82.00 112 ASP A C 1
ATOM 901 O O . ASP A 1 112 ? 5.070 13.590 7.304 1.00 82.00 112 ASP A O 1
ATOM 905 N N . PHE A 1 113 ? 5.983 13.464 5.258 1.00 80.69 113 PHE A N 1
ATOM 906 C CA . PHE A 1 113 ? 4.736 13.033 4.612 1.00 80.69 113 PHE A CA 1
ATOM 907 C C . PHE A 1 113 ? 4.346 11.621 5.039 1.00 80.69 113 PHE A C 1
ATOM 909 O O . PHE A 1 113 ? 3.167 11.324 5.214 1.00 80.69 113 PHE A O 1
ATOM 916 N N . MET A 1 114 ? 5.344 10.775 5.270 1.00 81.31 114 MET A N 1
ATOM 917 C CA . MET A 1 114 ? 5.150 9.399 5.709 1.00 81.31 114 MET A CA 1
ATOM 918 C C . MET A 1 114 ? 4.614 9.346 7.134 1.00 81.31 114 MET A C 1
ATOM 920 O O . MET A 1 114 ? 3.636 8.652 7.390 1.00 81.31 114 MET A O 1
ATOM 924 N N . ASN A 1 115 ? 5.191 10.136 8.042 1.00 87.44 115 ASN A N 1
ATOM 925 C CA . ASN A 1 115 ? 4.697 10.243 9.413 1.00 87.44 115 ASN A CA 1
ATOM 926 C C . ASN A 1 115 ? 3.244 10.738 9.441 1.00 87.44 115 ASN A C 1
ATOM 928 O O . ASN A 1 115 ? 2.413 10.124 10.101 1.00 87.44 115 ASN A O 1
ATOM 932 N N . LYS A 1 116 ? 2.906 11.767 8.651 1.00 91.94 116 LYS A N 1
ATOM 933 C CA . LYS A 1 116 ? 1.521 12.260 8.537 1.00 91.94 116 LYS A CA 1
ATOM 934 C C . LYS A 1 116 ? 0.556 11.199 8.012 1.00 91.94 116 LYS A C 1
ATOM 936 O O . LYS A 1 116 ? -0.556 11.085 8.520 1.00 91.94 116 LYS A O 1
ATOM 941 N N . PHE A 1 117 ? 0.972 10.415 7.019 1.00 94.00 117 PHE A N 1
ATOM 942 C CA . PHE A 1 117 ? 0.156 9.323 6.495 1.00 94.00 117 PHE A CA 1
ATOM 943 C C . PHE A 1 117 ? -0.065 8.233 7.552 1.00 94.00 117 PHE A C 1
ATOM 945 O O . PHE A 1 117 ? -1.199 7.808 7.768 1.00 94.00 117 PHE A O 1
ATOM 952 N N . VAL A 1 118 ? 0.997 7.809 8.249 1.00 92.75 118 VAL A N 1
ATOM 953 C CA . VAL A 1 118 ? 0.903 6.842 9.356 1.00 92.75 118 VAL A CA 1
ATOM 954 C C . VAL A 1 118 ? -0.063 7.349 10.416 1.00 92.75 118 VAL A C 1
ATOM 956 O O . VAL A 1 118 ? -0.989 6.634 10.778 1.00 92.75 118 VAL A O 1
ATOM 959 N N . GLU A 1 119 ? 0.116 8.579 10.890 1.00 94.94 119 GLU A N 1
ATOM 960 C CA . GLU A 1 119 ? -0.742 9.176 11.915 1.00 94.94 119 GLU A CA 1
ATOM 961 C C . GLU A 1 119 ? -2.206 9.225 11.468 1.00 94.94 119 GLU A C 1
ATOM 963 O O . GLU A 1 119 ? -3.099 8.841 12.226 1.00 94.94 119 GLU A O 1
ATOM 968 N N . ARG A 1 120 ? -2.458 9.627 10.216 1.00 96.44 120 ARG A N 1
ATOM 969 C CA . ARG A 1 120 ? -3.807 9.715 9.647 1.00 96.44 120 ARG A CA 1
ATOM 970 C C . ARG A 1 120 ? -4.508 8.361 9.580 1.00 96.44 120 ARG A C 1
ATOM 972 O O . ARG A 1 120 ? -5.715 8.299 9.831 1.00 96.44 120 ARG A O 1
ATOM 979 N N . PHE A 1 121 ? -3.779 7.302 9.226 1.00 97.06 121 PHE A N 1
ATOM 980 C CA . PHE A 1 121 ? -4.355 5.983 8.955 1.00 97.06 121 PHE A CA 1
ATOM 981 C C . PHE A 1 121 ? -4.097 4.931 10.046 1.00 97.06 121 PHE A C 1
ATOM 983 O O . PHE A 1 121 ? -4.627 3.822 9.957 1.00 97.06 121 PHE A O 1
ATOM 990 N N . ALA A 1 122 ? -3.382 5.274 11.120 1.00 96.19 122 ALA A N 1
ATOM 991 C CA . ALA A 1 122 ? -3.189 4.418 12.292 1.00 96.19 122 ALA A CA 1
ATOM 992 C C . ALA A 1 122 ? -4.507 3.905 12.917 1.00 96.19 122 ALA A C 1
ATOM 994 O O . ALA A 1 122 ? -4.558 2.724 13.270 1.00 96.19 122 ALA A O 1
ATOM 995 N N . PRO A 1 123 ? -5.606 4.694 12.999 1.00 97.06 123 PRO A N 1
ATOM 996 C CA . PRO A 1 123 ? -6.900 4.186 13.475 1.00 97.06 123 PRO A CA 1
ATOM 997 C C . PRO A 1 123 ? -7.456 3.022 12.641 1.00 97.06 123 PRO A C 1
ATOM 999 O O . PRO A 1 123 ? -8.183 2.180 13.162 1.00 97.06 123 PRO A O 1
ATOM 1002 N N . TYR A 1 124 ? -7.060 2.929 11.369 1.00 97.50 124 TYR A N 1
ATOM 1003 C CA . TYR A 1 124 ? -7.415 1.847 10.451 1.00 97.50 124 TYR A CA 1
ATOM 1004 C C . TYR A 1 124 ? -6.398 0.692 10.487 1.00 97.50 124 TYR A C 1
ATOM 1006 O O . TYR A 1 124 ? -6.319 -0.103 9.555 1.00 97.50 124 TYR A O 1
ATOM 1014 N N . LYS A 1 125 ? -5.626 0.582 11.578 1.00 97.19 125 LYS A N 1
ATOM 1015 C CA . LYS A 1 125 ? -4.631 -0.468 11.868 1.00 97.19 125 LYS A CA 1
ATOM 1016 C C . LYS A 1 125 ? -3.411 -0.498 10.947 1.00 97.19 125 LYS A C 1
ATOM 1018 O O . LYS A 1 125 ? -2.703 -1.507 10.910 1.00 97.19 125 LYS A O 1
ATOM 1023 N N . LEU A 1 126 ? -3.132 0.597 10.242 1.00 95.94 126 LEU A N 1
ATOM 1024 C CA . LEU A 1 126 ? -1.858 0.749 9.551 1.00 95.94 126 LEU A CA 1
ATOM 1025 C C . LEU A 1 126 ? -0.723 0.840 10.578 1.00 95.94 126 LEU A C 1
ATOM 1027 O O . LEU A 1 126 ? -0.766 1.654 11.501 1.00 95.94 126 LEU A O 1
ATOM 1031 N N . LYS A 1 127 ? 0.298 0.006 10.398 1.00 92.38 127 LYS A N 1
ATOM 1032 C CA . LYS A 1 127 ? 1.483 -0.042 11.255 1.00 92.38 127 LYS A CA 1
ATOM 1033 C C . LYS A 1 127 ? 2.587 0.835 10.682 1.00 92.38 127 LYS A C 1
ATOM 1035 O O . LYS A 1 127 ? 2.829 0.807 9.477 1.00 92.38 127 LYS A O 1
ATOM 1040 N N . LYS A 1 128 ? 3.288 1.581 11.537 1.00 88.69 128 LYS A N 1
ATOM 1041 C CA . LYS A 1 128 ? 4.426 2.411 11.108 1.00 88.69 128 LYS A CA 1
ATOM 1042 C C . LYS A 1 128 ? 5.535 1.551 10.504 1.00 88.69 128 LYS A C 1
ATOM 1044 O O . LYS A 1 128 ? 6.166 1.948 9.532 1.00 88.69 128 LYS A O 1
ATOM 1049 N N . GLU A 1 129 ? 5.718 0.360 11.058 1.00 87.75 129 GLU A N 1
ATOM 1050 C CA . GLU A 1 129 ? 6.722 -0.629 10.671 1.00 87.75 129 GLU A CA 1
ATOM 1051 C C . GLU A 1 129 ? 6.482 -1.191 9.266 1.00 87.75 129 GLU A C 1
ATOM 1053 O O . GLU A 1 129 ? 7.391 -1.763 8.679 1.00 87.75 129 GLU A O 1
ATOM 1058 N N . ALA A 1 130 ? 5.281 -1.009 8.702 1.00 85.50 130 ALA A N 1
ATOM 1059 C CA . ALA A 1 130 ? 5.013 -1.402 7.327 1.00 85.50 130 ALA A CA 1
ATOM 1060 C C . ALA A 1 130 ? 5.800 -0.554 6.321 1.00 85.50 130 ALA A C 1
ATOM 1062 O O . ALA A 1 130 ? 5.987 -0.970 5.181 1.00 85.50 130 ALA A O 1
ATOM 1063 N N . PHE A 1 131 ? 6.232 0.651 6.695 1.00 83.38 131 PHE A N 1
ATOM 1064 C CA . PHE A 1 131 ? 6.867 1.563 5.757 1.00 83.38 131 PHE A CA 1
ATOM 1065 C C . PHE A 1 131 ? 8.291 1.172 5.399 1.00 83.38 131 PHE A C 1
ATOM 1067 O O . PHE A 1 131 ? 9.159 1.040 6.256 1.00 83.38 131 PHE A O 1
ATOM 1074 N N . TYR A 1 132 ? 8.534 1.094 4.093 1.00 78.50 132 TYR A N 1
ATOM 1075 C CA . TYR A 1 132 ? 9.810 0.692 3.531 1.00 78.50 132 TYR A CA 1
ATOM 1076 C C . TYR A 1 132 ? 10.321 1.744 2.528 1.00 78.50 132 TYR A C 1
ATOM 1078 O O . TYR A 1 132 ? 9.951 1.722 1.351 1.00 78.50 132 TYR A O 1
ATOM 1086 N N . PRO A 1 133 ? 11.137 2.722 2.956 1.00 70.56 133 PRO A N 1
ATOM 1087 C CA . PRO A 1 133 ? 11.744 3.671 2.031 1.00 70.56 133 PRO A CA 1
ATOM 1088 C C . PRO A 1 133 ? 12.749 2.947 1.127 1.00 70.56 133 PRO A C 1
ATOM 1090 O O . PRO A 1 133 ? 13.673 2.293 1.612 1.00 70.56 133 PRO A O 1
ATOM 1093 N N . CYS A 1 134 ? 1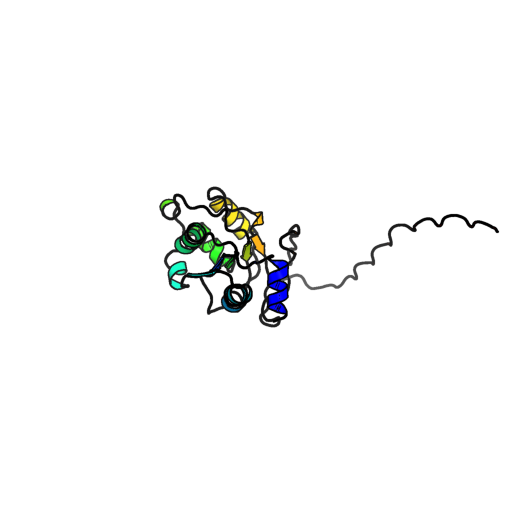2.586 3.070 -0.188 1.00 67.19 134 CYS A N 1
ATOM 1094 C CA . CYS A 1 134 ? 13.476 2.470 -1.176 1.00 67.19 134 CYS A CA 1
ATOM 1095 C C . CYS A 1 134 ? 13.969 3.522 -2.175 1.00 67.19 134 CYS A C 1
ATOM 1097 O O . CYS A 1 134 ? 13.232 4.419 -2.592 1.00 67.19 134 CYS A O 1
ATOM 1099 N N . TYR A 1 135 ? 15.243 3.420 -2.553 1.00 56.09 135 TYR A N 1
ATOM 1100 C CA . TYR A 1 135 ? 15.824 4.246 -3.604 1.00 56.09 135 TYR A CA 1
ATOM 1101 C C . TYR A 1 135 ? 16.069 3.380 -4.839 1.00 56.09 135 TYR A C 1
ATOM 1103 O O . TYR A 1 135 ? 16.905 2.473 -4.826 1.00 56.09 135 TYR A O 1
ATOM 1111 N N . ASP A 1 136 ? 15.328 3.681 -5.903 1.00 53.62 136 ASP A N 1
ATOM 1112 C CA . ASP A 1 136 ? 15.406 2.971 -7.175 1.00 53.62 136 ASP A CA 1
ATOM 1113 C C . ASP A 1 136 ? 16.046 3.880 -8.231 1.00 53.62 136 ASP A C 1
ATOM 1115 O O . ASP A 1 136 ? 15.609 5.015 -8.440 1.00 53.62 136 ASP A O 1
ATOM 1119 N N . MET A 1 137 ? 17.084 3.374 -8.903 1.00 42.72 137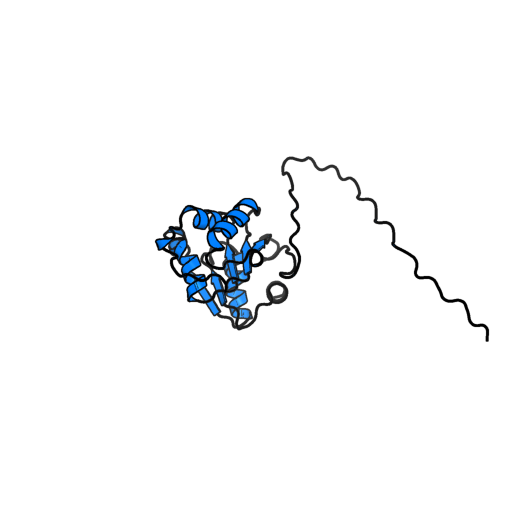 MET A N 1
ATOM 1120 C CA . MET A 1 137 ? 17.669 3.974 -10.104 1.00 42.72 137 MET A CA 1
ATOM 1121 C C . MET A 1 137 ? 17.343 3.076 -11.294 1.00 42.72 137 MET A C 1
ATOM 1123 O O . MET A 1 137 ? 17.548 1.864 -11.238 1.00 42.72 137 MET A O 1
ATOM 1127 N N . ALA A 1 138 ? 16.886 3.663 -12.400 1.00 44.75 138 ALA A N 1
ATOM 1128 C CA . ALA A 1 138 ? 16.626 2.913 -13.629 1.00 44.75 138 ALA A CA 1
ATOM 1129 C C . ALA A 1 138 ? 17.889 2.175 -14.130 1.00 44.75 138 ALA A C 1
ATOM 1131 O O . ALA A 1 138 ? 17.792 1.089 -14.705 1.00 44.75 138 ALA A O 1
ATOM 1132 N N . GLU A 1 139 ? 19.091 2.701 -13.845 1.00 40.97 139 GLU A N 1
ATOM 1133 C CA . GLU A 1 139 ? 20.364 2.076 -14.232 1.00 40.97 139 GLU A CA 1
ATOM 1134 C C . GLU A 1 139 ? 20.692 0.772 -13.473 1.00 40.97 139 GLU A C 1
ATOM 1136 O O . GLU A 1 139 ? 21.547 0.012 -13.928 1.00 40.97 139 GLU A O 1
ATOM 1141 N N . THR A 1 140 ? 19.999 0.448 -12.370 1.00 44.56 140 THR A N 1
ATOM 1142 C CA . THR A 1 140 ? 20.175 -0.815 -11.613 1.00 44.56 140 THR A CA 1
ATOM 1143 C C . THR A 1 140 ? 19.050 -1.828 -11.842 1.00 44.56 140 THR A C 1
ATOM 1145 O O . THR A 1 140 ? 18.915 -2.807 -11.105 1.00 44.56 140 THR A O 1
ATOM 1148 N N . THR A 1 141 ? 18.255 -1.659 -12.904 1.00 39.12 141 THR A N 1
ATOM 1149 C CA . THR A 1 141 ? 17.091 -2.495 -13.268 1.00 39.12 141 THR A CA 1
ATOM 1150 C C . THR A 1 141 ? 15.897 -2.369 -12.320 1.00 39.12 141 THR A C 1
ATOM 1152 O O . THR A 1 141 ? 14.776 -2.450 -12.812 1.00 39.12 141 THR A O 1
ATOM 1155 N N . LEU A 1 142 ? 16.098 -2.174 -11.009 1.00 46.09 142 LEU A N 1
ATOM 1156 C CA . LEU A 1 142 ? 15.046 -1.719 -10.099 1.00 46.09 142 LEU A CA 1
ATOM 1157 C C . LEU A 1 142 ? 15.591 -1.288 -8.732 1.00 46.09 142 LEU A C 1
ATOM 1159 O O . LEU A 1 142 ? 15.792 -0.107 -8.492 1.00 46.09 142 LEU A O 1
ATOM 1163 N N . PHE A 1 143 ? 15.897 -2.257 -7.872 1.00 42.34 143 PHE A N 1
ATOM 1164 C CA . PHE A 1 143 ? 16.404 -2.014 -6.530 1.00 42.34 143 PHE A CA 1
ATOM 1165 C C . PHE A 1 143 ? 17.882 -1.612 -6.577 1.00 42.34 143 PHE A C 1
ATOM 1167 O O . PHE A 1 143 ? 18.748 -2.441 -6.864 1.00 42.34 143 PHE A O 1
ATOM 1174 N N . GLY A 1 144 ? 18.179 -0.334 -6.334 1.00 36.88 144 GLY A N 1
ATOM 1175 C CA . GLY A 1 144 ? 19.553 0.165 -6.188 1.00 36.88 144 GLY A CA 1
ATOM 1176 C C . GLY A 1 144 ? 20.118 -0.061 -4.783 1.00 36.88 144 GLY A C 1
ATOM 1177 O O . GLY A 1 144 ? 21.315 -0.303 -4.630 1.00 36.88 144 GLY A O 1
ATOM 1178 N N . GLY A 1 145 ? 19.251 -0.037 -3.764 1.00 41.16 145 GLY A N 1
ATOM 1179 C CA . GLY A 1 145 ? 19.599 -0.316 -2.372 1.00 41.16 145 GLY A CA 1
ATOM 1180 C C . GLY A 1 145 ? 18.448 -0.072 -1.387 1.00 41.16 145 GLY A C 1
ATOM 1181 O O . GLY A 1 145 ? 17.547 0.726 -1.634 1.00 41.16 145 GLY A O 1
ATOM 1182 N N . GLY A 1 146 ? 18.510 -0.768 -0.250 1.00 47.22 146 GLY A N 1
ATOM 1183 C CA . GLY A 1 146 ? 17.542 -0.739 0.849 1.00 47.22 146 GLY A CA 1
ATOM 1184 C C . GLY A 1 146 ? 17.964 -1.716 1.957 1.00 47.22 146 GLY A C 1
ATOM 1185 O O . GLY A 1 146 ? 18.657 -2.711 1.694 1.00 47.22 146 GLY A O 1
ATOM 1186 N N . VAL A 1 147 ? 17.606 -1.403 3.202 1.00 44.75 147 VAL A N 1
ATOM 1187 C CA . VAL A 1 147 ? 17.912 -2.235 4.386 1.00 44.75 147 VAL A CA 1
ATOM 1188 C C . VAL A 1 147 ? 17.008 -3.469 4.431 1.00 44.75 147 VAL A C 1
ATOM 1190 O O . VAL A 1 147 ? 16.030 -3.520 3.690 1.00 44.75 147 VAL A O 1
ATOM 1193 N N . ASP A 1 148 ? 17.313 -4.504 5.206 1.00 44.50 148 ASP A N 1
ATOM 1194 C CA . ASP A 1 148 ? 16.363 -5.622 5.302 1.00 44.50 148 ASP A CA 1
ATOM 1195 C C . ASP A 1 148 ? 15.078 -5.144 6.001 1.00 44.50 148 ASP A C 1
ATOM 1197 O O . ASP A 1 148 ? 15.124 -4.233 6.825 1.00 44.50 148 ASP A O 1
ATOM 1201 N N . ALA A 1 149 ? 13.909 -5.714 5.675 1.00 52.22 149 ALA A N 1
ATOM 1202 C CA . ALA A 1 149 ? 12.638 -5.289 6.288 1.00 52.22 149 ALA A CA 1
ATOM 1203 C C . ALA A 1 149 ? 12.616 -5.463 7.825 1.00 52.22 149 ALA A C 1
ATOM 1205 O O . ALA A 1 149 ? 11.758 -4.910 8.505 1.00 52.22 149 ALA A O 1
ATOM 1206 N N . SER A 1 150 ? 13.564 -6.233 8.366 1.00 46.34 150 SER A N 1
ATOM 1207 C CA . SER A 1 150 ? 13.804 -6.439 9.794 1.00 46.34 150 SER A CA 1
ATOM 1208 C C . SER A 1 150 ? 14.745 -5.419 10.447 1.00 46.34 150 SER A C 1
ATOM 1210 O O . SER A 1 150 ? 14.899 -5.463 11.666 1.00 46.34 150 SER A O 1
ATOM 1212 N N . ASP A 1 151 ? 15.415 -4.561 9.675 1.00 45.19 151 ASP A N 1
ATOM 1213 C CA . ASP A 1 151 ? 16.437 -3.641 10.182 1.00 45.19 151 ASP A CA 1
ATOM 1214 C C . ASP A 1 151 ? 15.838 -2.290 10.610 1.00 45.19 151 ASP A C 1
ATOM 1216 O O . ASP A 1 151 ? 14.954 -1.740 9.952 1.00 45.19 151 ASP A O 1
ATOM 1220 N N . ASP A 1 152 ? 16.384 -1.698 11.678 1.00 45.31 152 ASP A N 1
ATOM 1221 C CA . ASP A 1 152 ? 16.009 -0.351 12.125 1.00 45.31 152 ASP A CA 1
ATO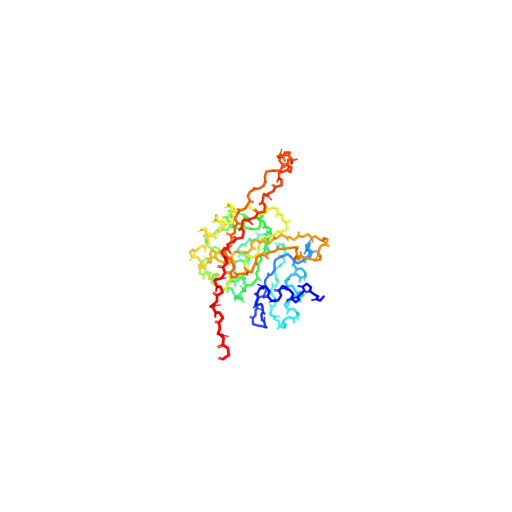M 1222 C C . ASP A 1 152 ? 16.372 0.721 11.078 1.00 45.31 152 ASP A C 1
ATOM 1224 O O . ASP A 1 152 ? 17.526 0.844 10.645 1.00 45.31 152 ASP A O 1
ATOM 1228 N N . LEU A 1 153 ? 15.396 1.564 10.721 1.00 48.72 153 LEU A N 1
ATOM 1229 C CA . LEU A 1 153 ? 15.590 2.670 9.781 1.00 48.72 153 LEU A CA 1
ATOM 1230 C C . LEU A 1 153 ? 16.504 3.752 10.375 1.00 48.72 153 LEU A C 1
ATOM 1232 O O . LEU A 1 153 ? 16.269 4.261 11.472 1.00 48.72 153 LEU A O 1
ATOM 1236 N N . ARG A 1 154 ? 17.526 4.159 9.612 1.00 45.16 154 ARG A N 1
ATOM 1237 C CA . ARG A 1 154 ? 18.403 5.290 9.947 1.00 45.16 154 ARG A CA 1
ATOM 1238 C C . ARG A 1 154 ? 18.173 6.444 8.982 1.00 45.16 154 ARG A C 1
ATOM 1240 O O . ARG A 1 154 ? 18.293 6.276 7.773 1.00 45.16 154 ARG A O 1
ATOM 1247 N N . GLU A 1 155 ? 17.880 7.615 9.533 1.00 46.66 155 GLU A N 1
ATOM 1248 C CA . GLU A 1 155 ? 17.725 8.852 8.773 1.00 46.66 155 GLU A CA 1
ATOM 1249 C C . GLU A 1 155 ? 19.089 9.511 8.535 1.00 46.66 155 GLU A C 1
ATOM 1251 O O . GLU A 1 155 ? 19.876 9.709 9.463 1.00 46.66 155 GLU A O 1
ATOM 1256 N N . LEU A 1 156 ? 19.363 9.857 7.279 1.00 44.50 156 LEU A N 1
ATOM 1257 C CA . LEU A 1 156 ? 20.492 10.690 6.881 1.00 44.50 156 LEU A CA 1
ATOM 1258 C C . LEU A 1 156 ? 19.948 11.800 5.983 1.00 44.50 156 LEU A C 1
ATOM 1260 O O . LEU A 1 156 ? 19.500 11.536 4.868 1.00 44.50 156 LEU A O 1
ATOM 1264 N N . SER A 1 157 ? 19.970 13.037 6.473 1.00 37.97 157 SER A N 1
ATOM 1265 C CA . SER A 1 157 ? 19.644 14.217 5.677 1.00 37.97 157 SER A CA 1
ATOM 1266 C C . SER A 1 157 ? 20.882 14.663 4.898 1.00 37.97 157 SER A C 1
ATOM 1268 O O . SER A 1 157 ? 21.970 14.807 5.454 1.00 37.97 157 SER A O 1
ATOM 1270 N N . VAL A 1 158 ? 20.732 14.854 3.586 1.00 44.00 158 VAL A N 1
ATOM 1271 C CA . VAL A 1 158 ? 21.802 15.356 2.714 1.00 44.00 158 VAL A CA 1
ATOM 1272 C C . VAL A 1 158 ? 21.309 16.635 2.051 1.00 44.00 158 VAL A C 1
ATOM 1274 O O . VAL A 1 158 ? 20.304 16.623 1.341 1.00 44.00 158 VAL A O 1
ATOM 1277 N N . ASP A 1 159 ? 22.004 17.741 2.308 1.00 38.00 159 ASP A N 1
ATOM 1278 C CA . ASP A 1 159 ? 21.713 19.042 1.709 1.00 38.00 159 ASP A CA 1
ATOM 1279 C C . ASP A 1 159 ? 22.335 19.124 0.306 1.00 38.00 159 ASP A C 1
ATOM 1281 O O . ASP A 1 159 ? 23.548 18.986 0.130 1.00 38.00 159 ASP A O 1
ATOM 1285 N N . ALA A 1 160 ? 21.497 19.354 -0.707 1.00 42.91 160 ALA A N 1
ATOM 1286 C CA . ALA A 1 160 ? 21.911 19.440 -2.105 1.00 42.91 160 ALA A CA 1
ATOM 1287 C C . ALA A 1 160 ? 22.810 20.657 -2.411 1.00 42.91 160 ALA A C 1
ATOM 1289 O O . ALA A 1 160 ? 23.403 20.708 -3.490 1.00 42.91 160 ALA A O 1
ATOM 1290 N N . GLN A 1 161 ? 22.925 21.635 -1.502 1.00 41.62 161 GLN A N 1
ATOM 1291 C CA . GLN A 1 161 ? 23.731 22.849 -1.700 1.00 41.62 161 GLN A CA 1
ATOM 1292 C C . GLN A 1 161 ? 25.097 22.828 -1.003 1.00 41.62 161 GLN A C 1
ATOM 1294 O O . GLN A 1 161 ? 25.864 23.788 -1.130 1.00 41.62 161 GLN A O 1
ATOM 1299 N N . GLN A 1 162 ? 25.451 21.754 -0.295 1.00 38.25 162 GLN A N 1
ATOM 1300 C CA . GLN A 1 162 ? 26.715 21.707 0.432 1.00 38.25 162 GLN A CA 1
ATOM 1301 C C . GLN A 1 162 ? 27.862 21.238 -0.474 1.00 38.25 162 GLN A C 1
ATOM 1303 O O . GLN A 1 162 ? 27.882 20.110 -0.965 1.00 38.25 162 GLN A O 1
ATOM 1308 N N . SER A 1 163 ? 28.837 22.123 -0.704 1.00 28.36 163 SER A N 1
ATOM 1309 C CA . SER A 1 163 ? 30.052 21.814 -1.459 1.00 28.36 163 SER A CA 1
ATOM 1310 C C . SER A 1 163 ? 30.864 20.722 -0.756 1.00 28.36 163 SER A C 1
ATOM 1312 O O . SER A 1 163 ? 31.173 20.806 0.434 1.00 28.36 163 SER A O 1
ATOM 1314 N N . TRP A 1 164 ? 31.198 19.665 -1.494 1.00 31.61 164 TRP A N 1
ATOM 1315 C CA . TRP A 1 164 ? 31.883 18.501 -0.943 1.00 31.61 164 TRP A CA 1
ATOM 1316 C C . TRP A 1 164 ? 33.345 18.830 -0.630 1.00 31.61 164 TRP A C 1
ATOM 1318 O O . TRP A 1 164 ? 34.159 19.035 -1.531 1.00 31.61 164 TRP A O 1
ATOM 1328 N N . LYS A 1 165 ? 33.697 18.830 0.657 1.00 27.55 165 LYS A N 1
ATOM 1329 C CA . LYS A 1 165 ? 35.072 18.598 1.106 1.00 27.55 165 LYS A CA 1
ATOM 1330 C C . LYS A 1 165 ? 35.167 17.151 1.557 1.00 27.55 165 LYS A C 1
ATOM 1332 O O . LYS A 1 165 ? 34.449 16.735 2.460 1.00 27.55 165 LYS A O 1
ATOM 1337 N N . TRP A 1 166 ? 36.037 16.384 0.912 1.00 32.31 166 TRP A N 1
ATOM 1338 C CA . TRP A 1 166 ? 36.412 15.075 1.417 1.00 32.31 166 TRP A CA 1
ATOM 1339 C C . TRP A 1 166 ? 37.320 15.303 2.633 1.00 32.31 166 TRP A C 1
ATOM 1341 O O . TRP A 1 166 ? 38.408 15.856 2.512 1.00 32.31 166 TRP A O 1
ATOM 1351 N N . GLU A 1 167 ? 36.876 14.908 3.819 1.00 34.56 167 GLU A N 1
ATOM 1352 C CA . GLU A 1 167 ? 37.789 14.609 4.918 1.00 34.56 167 GLU A CA 1
ATOM 1353 C C . GLU A 1 167 ? 37.772 13.096 5.084 1.00 34.56 167 GLU A C 1
ATOM 1355 O O . GLU A 1 167 ? 36.717 12.479 5.243 1.00 34.56 167 GLU A O 1
ATOM 1360 N N . ALA A 1 168 ? 38.946 12.480 4.945 1.00 32.97 168 ALA A N 1
ATOM 1361 C CA . ALA A 1 168 ? 39.099 11.049 5.124 1.00 32.97 168 ALA A CA 1
ATOM 1362 C C . ALA A 1 168 ? 38.667 10.689 6.552 1.00 32.97 168 ALA A C 1
ATOM 1364 O O . ALA A 1 168 ? 39.314 11.087 7.520 1.00 32.97 168 ALA A O 1
ATOM 1365 N N . LEU A 1 169 ? 37.566 9.943 6.682 1.00 36.03 169 LEU A N 1
ATOM 1366 C CA . LEU A 1 169 ? 37.157 9.359 7.953 1.00 36.03 169 LEU A CA 1
ATOM 1367 C C . LEU A 1 169 ? 38.314 8.497 8.469 1.00 36.03 169 LEU A C 1
ATOM 1369 O O . LEU A 1 169 ? 38.720 7.534 7.815 1.00 36.03 169 LEU A O 1
ATOM 1373 N N . ALA A 1 170 ? 38.868 8.875 9.622 1.00 35.47 170 ALA A N 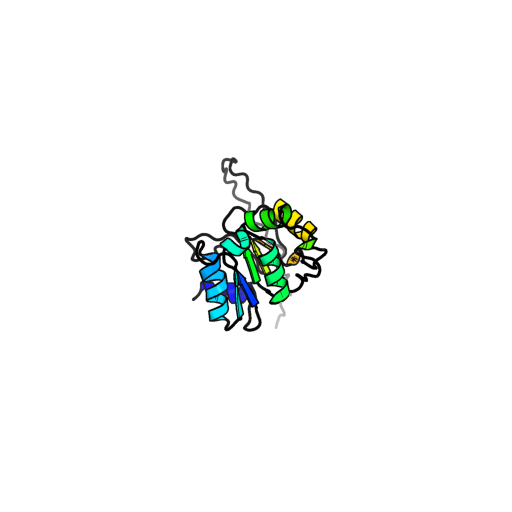1
ATOM 1374 C CA . ALA A 1 170 ? 39.950 8.139 10.254 1.00 35.47 170 ALA A CA 1
ATOM 1375 C C . ALA A 1 170 ? 39.529 6.671 10.473 1.00 35.47 170 ALA A C 1
ATOM 1377 O O . ALA A 1 170 ? 38.397 6.415 10.902 1.00 35.47 170 ALA A O 1
ATOM 1378 N N . PRO A 1 171 ? 40.405 5.691 10.184 1.00 34.22 171 PRO A N 1
ATOM 1379 C CA . PRO A 1 171 ? 40.081 4.288 10.391 1.00 34.22 171 PRO A CA 1
ATOM 1380 C C . PRO A 1 171 ? 39.770 4.021 11.871 1.00 34.22 171 PRO A C 1
ATOM 1382 O O . PRO A 1 171 ? 40.472 4.495 12.764 1.00 34.22 171 PRO A O 1
ATOM 1385 N N . ARG A 1 172 ? 38.700 3.254 12.127 1.00 37.22 172 ARG A N 1
ATOM 1386 C CA . ARG A 1 172 ? 38.314 2.798 13.472 1.00 37.22 172 ARG A CA 1
ATOM 1387 C C . ARG A 1 172 ? 39.482 2.060 14.136 1.00 37.22 172 ARG A C 1
ATOM 1389 O O . ARG A 1 172 ? 40.037 1.135 13.548 1.00 37.22 172 ARG A O 1
ATOM 1396 N N . SER A 1 173 ? 39.795 2.423 15.379 1.00 35.12 173 SER A N 1
ATOM 1397 C CA . SER A 1 173 ? 40.727 1.677 16.230 1.00 35.12 173 SER A CA 1
ATOM 1398 C C . SER A 1 173 ? 40.273 0.216 16.388 1.00 35.12 173 SER A C 1
ATOM 1400 O O . SER A 1 173 ? 39.085 -0.016 16.634 1.00 35.12 173 SER A O 1
ATOM 1402 N N . PRO A 1 174 ? 41.174 -0.777 16.290 1.00 34.34 174 PRO A N 1
ATOM 1403 C CA . PRO A 1 174 ? 40.817 -2.169 16.535 1.00 34.34 174 PRO A CA 1
ATOM 1404 C C . PRO A 1 174 ? 40.496 -2.384 18.024 1.00 34.34 174 PRO A C 1
ATOM 1406 O O . PRO A 1 174 ? 41.300 -2.065 18.900 1.00 34.34 174 PRO A O 1
ATOM 1409 N N . MET A 1 175 ? 39.309 -2.925 18.314 1.00 31.73 175 MET A N 1
ATOM 1410 C CA . MET A 1 175 ? 38.951 -3.406 19.649 1.00 31.73 175 MET A CA 1
ATOM 1411 C C . MET A 1 175 ? 39.722 -4.699 19.968 1.00 31.73 175 MET A C 1
ATOM 1413 O O . MET A 1 175 ? 39.571 -5.695 19.271 1.00 31.73 175 MET A O 1
ATOM 1417 N N . LEU A 1 176 ? 40.512 -4.635 21.044 1.00 33.56 176 LEU A N 1
ATOM 1418 C CA . LEU A 1 176 ? 40.882 -5.693 21.999 1.00 33.56 176 LEU A CA 1
ATOM 1419 C C . LEU A 1 176 ? 41.357 -7.056 21.452 1.00 33.56 176 LEU A C 1
ATOM 1421 O O . LEU A 1 176 ? 40.589 -7.924 21.051 1.00 33.56 176 LEU A O 1
ATOM 1425 N N . THR A 1 177 ? 42.665 -7.271 21.602 1.00 32.72 177 THR A N 1
ATOM 1426 C CA . THR A 1 177 ? 43.366 -8.560 21.584 1.00 32.72 177 THR A CA 1
ATOM 1427 C C . THR A 1 177 ? 42.722 -9.585 22.523 1.00 32.72 177 THR A C 1
ATOM 1429 O O . THR A 1 177 ? 42.673 -9.369 23.736 1.00 32.72 177 THR A O 1
ATOM 1432 N N . ALA A 1 178 ? 42.314 -10.733 21.978 1.00 34.56 178 ALA A N 1
ATOM 1433 C CA . ALA A 1 178 ? 42.132 -11.951 22.757 1.00 34.56 178 ALA A CA 1
ATOM 1434 C C . ALA A 1 178 ? 43.477 -12.344 23.394 1.00 34.56 178 ALA A C 1
ATOM 1436 O O . ALA A 1 178 ? 44.507 -12.402 22.721 1.00 34.56 178 ALA A O 1
ATOM 1437 N N . GLN A 1 179 ? 43.472 -12.562 24.706 1.00 34.84 179 GLN A N 1
ATOM 1438 C CA . GLN A 1 179 ? 44.620 -13.040 25.470 1.00 34.84 179 GLN A CA 1
ATOM 1439 C C . GLN A 1 179 ? 44.950 -14.485 25.056 1.00 34.84 179 GLN A C 1
ATOM 1441 O O . GLN A 1 179 ? 44.081 -15.354 25.091 1.00 34.84 179 GLN A O 1
ATOM 1446 N N . ASN A 1 180 ? 46.203 -14.744 24.675 1.00 33.78 180 ASN A N 1
ATOM 1447 C CA . ASN A 1 180 ? 46.726 -16.100 24.480 1.00 33.78 180 ASN A CA 1
ATOM 1448 C C . ASN A 1 180 ? 46.748 -16.868 25.818 1.00 33.78 180 ASN A C 1
ATOM 1450 O O . ASN A 1 180 ? 47.183 -16.292 26.820 1.00 33.78 180 ASN A O 1
ATOM 1454 N N . PRO A 1 181 ? 46.380 -18.162 25.858 1.00 42.47 181 PRO A N 1
ATOM 1455 C CA . PRO A 1 181 ? 46.690 -19.014 27.003 1.00 42.47 181 PRO A CA 1
ATOM 1456 C C . PRO A 1 181 ? 48.195 -19.370 27.028 1.00 42.47 181 PRO A C 1
ATOM 1458 O O . PRO A 1 181 ? 48.845 -19.362 25.977 1.00 42.47 181 PRO A O 1
ATOM 1461 N N . PRO A 1 182 ? 48.779 -19.663 28.208 1.00 41.41 182 PRO A N 1
ATOM 1462 C CA . PRO A 1 182 ? 50.209 -19.943 28.340 1.00 41.41 182 PRO A CA 1
ATOM 1463 C C . PRO A 1 182 ? 50.586 -21.325 27.767 1.00 41.41 182 PRO A C 1
A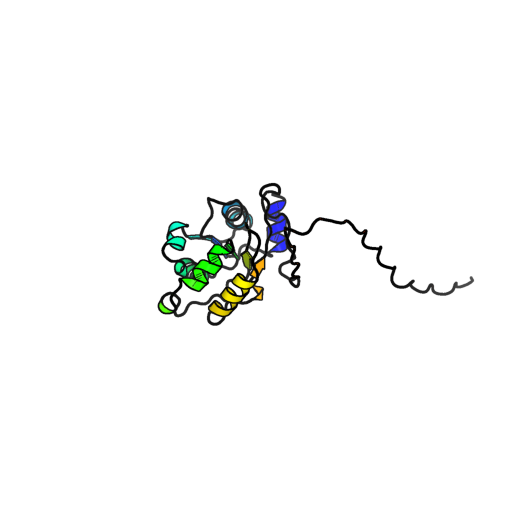TOM 1465 O O . PRO A 1 182 ? 49.734 -22.211 27.683 1.00 41.41 182 PRO A O 1
ATOM 1468 N N . PRO A 1 183 ? 51.860 -21.535 27.382 1.00 40.47 183 PRO A N 1
ATOM 1469 C CA . PRO A 1 183 ? 52.303 -22.781 26.769 1.00 40.47 183 PRO A CA 1
ATOM 1470 C C . PRO A 1 183 ? 52.425 -23.907 27.805 1.00 40.47 183 PRO A C 1
ATOM 1472 O O . PRO A 1 183 ? 53.047 -23.739 28.852 1.00 40.47 183 PRO A O 1
ATOM 1475 N N . HIS A 1 184 ? 51.884 -25.079 27.474 1.00 37.56 184 HIS A N 1
ATOM 1476 C CA . HIS A 1 184 ? 52.234 -26.333 28.134 1.00 37.56 184 HIS A CA 1
ATOM 1477 C C . HIS A 1 184 ? 53.564 -26.841 27.557 1.00 37.56 184 HIS A C 1
ATOM 1479 O O . HIS A 1 184 ? 53.663 -27.137 26.36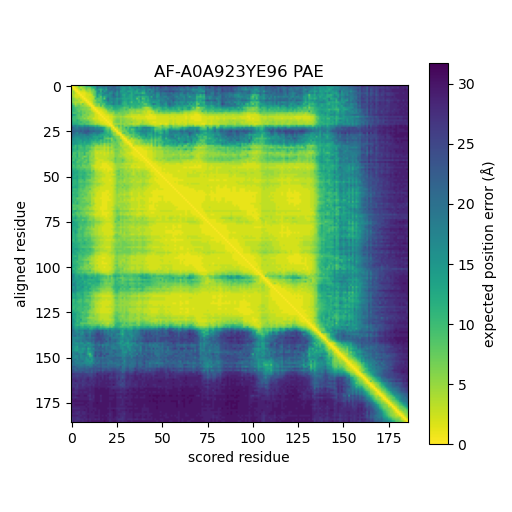7 1.00 37.56 184 HIS A O 1
ATOM 1485 N N . THR A 1 185 ? 54.595 -26.913 28.396 1.00 42.81 185 THR A N 1
ATOM 1486 C CA . THR A 1 185 ? 55.780 -27.754 28.169 1.00 42.81 185 THR A CA 1
ATOM 1487 C C . THR A 1 185 ? 55.406 -29.233 28.289 1.00 42.81 185 THR A C 1
ATOM 1489 O O . THR A 1 185 ? 54.576 -29.561 29.132 1.00 42.81 185 THR A O 1
ATOM 1492 N N . LEU A 1 186 ? 56.035 -30.042 27.424 1.00 39.22 186 LEU A N 1
ATOM 1493 C CA . LEU A 1 186 ? 56.041 -31.513 27.299 1.00 39.22 186 LEU A CA 1
ATOM 1494 C C . LEU A 1 186 ? 55.473 -32.328 28.471 1.00 39.22 186 LEU A C 1
ATOM 1496 O O . LEU A 1 186 ? 55.953 -32.139 29.611 1.00 39.22 186 LEU A O 1
#